Protein AF-A0A9E5K858-F1 (afdb_monomer_lite)

pLDDT: mean 76.98, std 15.81, range [36.66, 96.75]

Foldseek 3Di:
DDDAALVVLLVVLLVVLQVLLVPCLQVLLVLLVVLVVLLVLLLVLLLLLLLLLLLLLLLPDPPDDPLLVVLLVLLVVLLVVLLVLLVVLCVPLVLLLLAADADDPPDDDDPDDDVVCCVVVCPPVVNVVVVCPRLNVSLVVSNVNSVVLNVCVVPPCVVVVVVSVVVSVVSVVSNVVSLVVSVVSSSCSSVSSSSVSSNCCNPRNCSVVSSVVSLVVSLVVSVVCSCVPSVVCCCVVPVVDDVVLLCVLVVVLVVVCVRNVFLVVSLVSQLVSCVSVVNDNVSSVSSSSCCQQPNPSSLLSSLLNVVSSVCVNNVHDDDPVVSVVSSVSSNSLRNSQGRGRVSSSNSND

Radius of gyration: 21.62 Å; chains: 1; bounding box: 56×44×64 Å

Sequence (349 aa):
MKKLSPTAQTAVAMLFGIPVGIAFGKDLLFLGEVSKALVFAIKTLSIPLLFFAITDGFLKAEFKGKGFLALIFVSALNASIAVVIALAISNIFHPGKWLSLTLPSTSVFSQKGNWLEEFSHRLSFEQVGQMLTGTTLVILVSLFFGMFLFVSQRTFLRSYPKLFVTLSRGASIGLHTVFKGVDWLVLLLPFAVFCAVVKAIGASGLSVASGLLAYFLACSVGMLLHIVFCYQSWIHFFGKIPLRHFWKEAGEPAFYAFGINSSLATLPHTLKALERLKVSPSSSRLSACIGTNFNNDGILLYEVVAALFLIQAYGITLSLPAQFLVAFISVVACIGVAGIPEAGIISLT

Secondary structure (DSSP, 8-state):
-PPPPHHHHHHHHHHHHHHHHHHHTTTTTTHHHHHHHHHHHHHHHHHHHHHHHHHHHHHH----SHHHHHHHHHHHHHHHHHHHHHHHHHHHH-GGGG--PPPPTT--------HHHHHHHH--HHHHHHHS-THHHHHHHHHHHHHHHHHHHHTTGGG-HHHHHHHHHHHHHHHHHHHHHHHHHHTTHHHHHHHHHHHHHHHH-THHHHHHHHHHHHHHHHHHHIIIIIIHHIIIIII---HHHHHHHHHHHHHHHHHH--HHHHHHHHHHHHHHTT--HHHHHHHHHHHHHH--HHHHHHHHHHHHHHHHHTT----HHHHHHHHHHHHHHHTTSTT-TTHHHHHH-

Structure (mmCIF, N/CA/C/O backbone):
data_AF-A0A9E5K858-F1
#
_entry.id   AF-A0A9E5K858-F1
#
loop_
_atom_site.group_PDB
_atom_site.id
_atom_site.type_symbol
_atom_site.label_atom_id
_atom_site.label_alt_id
_atom_site.label_comp_id
_atom_site.label_asym_id
_atom_site.label_entity_id
_atom_site.label_seq_id
_atom_site.pdbx_PDB_ins_code
_atom_site.Cartn_x
_atom_site.Cartn_y
_atom_site.Cartn_z
_atom_site.occupancy
_atom_site.B_iso_or_equiv
_atom_site.auth_seq_id
_atom_site.auth_comp_id
_atom_site.auth_asym_id
_atom_site.auth_atom_id
_atom_site.pdbx_PDB_model_num
ATOM 1 N N . MET A 1 1 ? -22.014 12.395 -19.873 1.00 39.25 1 MET A N 1
ATOM 2 C CA . MET A 1 1 ? -20.987 11.326 -19.872 1.00 39.25 1 MET A CA 1
ATOM 3 C C . MET A 1 1 ? -20.409 11.235 -18.463 1.00 39.25 1 MET A C 1
ATOM 5 O O . MET A 1 1 ? -19.979 12.262 -17.952 1.00 39.25 1 MET A O 1
ATOM 9 N N . LYS A 1 2 ? -20.480 10.081 -17.781 1.00 47.91 2 LYS A N 1
ATOM 10 C CA . LYS A 1 2 ? -19.873 9.925 -16.443 1.00 47.91 2 LYS A CA 1
ATOM 11 C C . LYS A 1 2 ? -18.349 10.023 -16.589 1.00 47.91 2 LYS A C 1
ATOM 13 O O . LYS A 1 2 ? -17.787 9.302 -17.407 1.00 47.91 2 LYS A O 1
ATOM 18 N N . LYS A 1 3 ? -17.696 10.922 -15.842 1.00 65.56 3 LYS A N 1
ATOM 19 C CA . LYS A 1 3 ? -16.226 10.996 -15.800 1.00 65.56 3 LYS A CA 1
ATOM 20 C C . LYS A 1 3 ? -15.683 9.666 -15.258 1.00 65.56 3 LYS A C 1
ATOM 22 O O . LYS A 1 3 ? -16.196 9.170 -14.258 1.00 65.56 3 LYS A O 1
ATOM 27 N N . LEU A 1 4 ? -14.686 9.094 -15.933 1.00 68.75 4 LEU A N 1
ATOM 28 C CA . LEU A 1 4 ? -13.958 7.910 -15.462 1.00 68.75 4 LEU A CA 1
ATOM 29 C C . LEU A 1 4 ? -13.295 8.212 -14.109 1.00 68.75 4 LEU A C 1
ATOM 31 O O . LEU A 1 4 ? -12.868 9.348 -13.887 1.00 68.75 4 LEU A O 1
ATOM 35 N N . SER A 1 5 ? -13.195 7.222 -13.216 1.00 72.75 5 SER A N 1
ATOM 36 C CA . SER A 1 5 ? -12.456 7.385 -11.956 1.00 72.75 5 SER A CA 1
ATOM 37 C C . SER A 1 5 ? -10.968 7.654 -12.233 1.00 72.75 5 SER A C 1
ATOM 39 O O . SER A 1 5 ? -10.463 7.205 -13.264 1.00 72.75 5 SER A O 1
ATOM 41 N N . PRO A 1 6 ? -10.239 8.347 -11.338 1.00 68.75 6 PRO A N 1
ATOM 42 C CA . PRO A 1 6 ? -8.796 8.563 -11.490 1.00 68.75 6 PRO A CA 1
ATOM 43 C C . PRO A 1 6 ? -8.018 7.257 -11.708 1.00 68.75 6 PRO A C 1
ATOM 45 O O . PRO A 1 6 ? -7.179 7.179 -12.594 1.00 68.75 6 PRO A O 1
ATOM 48 N N . THR A 1 7 ? -8.387 6.186 -11.002 1.00 70.62 7 THR A N 1
ATOM 49 C CA . THR A 1 7 ? -7.846 4.828 -11.190 1.00 70.62 7 THR A CA 1
ATOM 50 C C . THR A 1 7 ? -8.052 4.291 -12.606 1.00 70.62 7 THR A C 1
ATOM 52 O O . THR A 1 7 ? -7.113 3.790 -13.225 1.00 70.62 7 THR A O 1
ATOM 55 N N . ALA A 1 8 ? -9.261 4.431 -13.155 1.00 77.88 8 ALA A N 1
ATOM 56 C CA . ALA A 1 8 ? -9.555 4.022 -14.523 1.00 77.88 8 ALA A CA 1
ATOM 57 C C . ALA A 1 8 ? -8.801 4.887 -15.544 1.00 77.88 8 ALA A C 1
ATOM 59 O O . ALA A 1 8 ? -8.314 4.363 -16.543 1.00 77.88 8 ALA A O 1
ATOM 60 N N . GLN A 1 9 ? -8.653 6.189 -15.284 1.00 83.12 9 GLN A N 1
ATOM 61 C CA . GLN A 1 9 ? -7.845 7.077 -16.122 1.00 83.12 9 GLN A CA 1
ATOM 62 C C . GLN A 1 9 ? -6.374 6.650 -16.125 1.00 83.12 9 GLN A C 1
ATOM 64 O O . GLN A 1 9 ? -5.779 6.578 -17.195 1.00 83.12 9 GLN A O 1
ATOM 69 N N . THR A 1 10 ? -5.806 6.297 -14.969 1.00 82.25 10 THR A N 1
ATOM 70 C CA . THR A 1 10 ? -4.428 5.797 -14.864 1.00 82.25 10 THR A CA 1
ATOM 71 C C . THR A 1 10 ? -4.239 4.478 -15.610 1.00 82.25 10 THR A C 1
ATOM 73 O O . THR A 1 10 ? -3.261 4.327 -16.340 1.00 82.25 10 THR A O 1
ATOM 76 N N . ALA A 1 11 ? -5.187 3.542 -15.502 1.00 82.56 11 ALA A N 1
ATOM 77 C CA . ALA A 1 11 ? -5.135 2.284 -16.249 1.00 82.56 11 ALA A 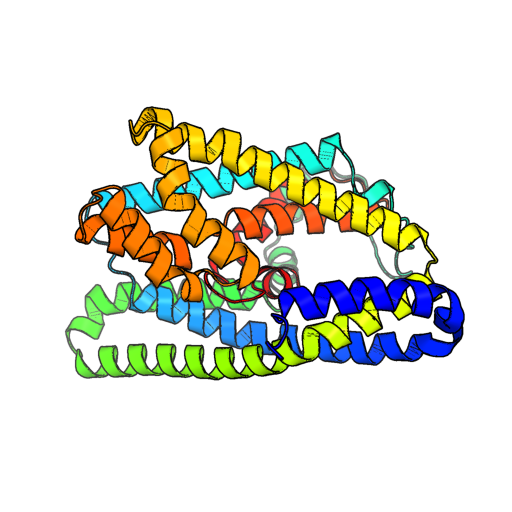CA 1
ATOM 78 C C . ALA A 1 11 ? -5.199 2.516 -17.769 1.00 82.56 11 ALA A C 1
ATOM 80 O O . ALA A 1 11 ? -4.404 1.951 -18.518 1.00 82.56 11 ALA A O 1
ATOM 81 N N . VAL A 1 12 ? -6.098 3.393 -18.230 1.00 87.06 12 VAL A N 1
ATOM 82 C CA . VAL A 1 12 ? -6.187 3.785 -19.646 1.00 87.06 12 VAL A CA 1
ATOM 83 C C . VAL A 1 12 ? -4.895 4.460 -20.106 1.00 87.06 12 VAL A C 1
ATOM 85 O O . VAL A 1 12 ? -4.380 4.126 -21.170 1.00 87.06 12 VAL A O 1
ATOM 88 N N . ALA A 1 13 ? -4.339 5.362 -19.301 1.00 88.69 13 ALA A N 1
ATOM 89 C CA . ALA A 1 13 ? -3.097 6.058 -19.603 1.00 88.69 13 ALA A CA 1
ATOM 90 C C . ALA A 1 13 ? -1.900 5.097 -19.697 1.00 88.69 13 ALA A C 1
ATOM 92 O O . ALA A 1 13 ? -1.082 5.224 -20.605 1.00 88.69 13 ALA A O 1
ATOM 93 N N . MET A 1 14 ? -1.833 4.088 -18.823 1.00 86.12 14 MET A N 1
ATOM 94 C CA . MET A 1 14 ? -0.838 3.018 -18.900 1.00 86.12 14 MET A CA 1
ATOM 95 C C . MET A 1 14 ? -0.997 2.198 -20.187 1.00 86.12 14 MET A C 1
ATOM 97 O O . MET A 1 14 ? -0.029 2.037 -20.928 1.00 86.12 14 MET A O 1
ATOM 101 N N . LEU A 1 15 ? -2.211 1.720 -20.485 1.00 88.00 15 LEU A N 1
ATOM 102 C CA . LEU A 1 15 ? -2.486 0.918 -21.684 1.00 88.00 15 LEU A CA 1
ATOM 103 C C . LEU A 1 15 ? -2.212 1.690 -22.976 1.00 88.00 15 LEU A C 1
ATOM 105 O O . LEU A 1 15 ? -1.704 1.112 -23.931 1.00 88.00 15 LEU A O 1
ATOM 109 N N . PHE A 1 16 ? -2.507 2.990 -22.998 1.00 91.00 16 PHE A N 1
ATOM 110 C CA . PHE A 1 16 ? -2.226 3.868 -24.132 1.00 91.00 16 PHE A CA 1
ATOM 111 C C . PHE A 1 16 ? -0.740 4.251 -24.232 1.00 91.00 16 PHE A C 1
ATOM 113 O O . PHE A 1 16 ? -0.214 4.422 -25.330 1.00 91.00 16 PHE A O 1
ATOM 120 N N . GLY A 1 17 ? -0.032 4.326 -23.103 1.00 89.25 17 GLY A N 1
ATOM 121 C CA . GLY A 1 17 ? 1.411 4.565 -23.063 1.00 89.25 17 GLY A CA 1
ATOM 122 C C . GLY A 1 17 ? 2.228 3.442 -23.701 1.00 89.25 17 GLY A C 1
ATOM 123 O O . GLY A 1 17 ? 3.295 3.709 -24.244 1.00 89.25 17 GLY A O 1
ATOM 124 N N . ILE A 1 18 ? 1.722 2.203 -23.698 1.00 89.31 18 ILE A N 1
ATOM 125 C CA . ILE A 1 18 ? 2.404 1.049 -24.303 1.00 89.31 18 ILE A CA 1
ATOM 126 C C . ILE A 1 18 ? 2.620 1.215 -25.819 1.00 89.31 18 ILE A C 1
ATOM 128 O O . ILE A 1 18 ? 3.779 1.238 -26.239 1.00 89.31 18 ILE A O 1
ATOM 132 N N . PRO A 1 19 ? 1.578 1.361 -26.663 1.00 91.44 19 PRO A N 1
ATOM 133 C CA . PRO A 1 19 ? 1.760 1.519 -28.105 1.00 91.44 19 PRO A CA 1
ATOM 134 C C . PRO A 1 19 ? 2.530 2.796 -28.460 1.00 91.44 19 PRO A C 1
ATOM 136 O O . PRO A 1 19 ? 3.349 2.769 -29.376 1.00 91.44 19 PRO A O 1
ATOM 139 N N . VAL A 1 20 ? 2.340 3.890 -27.711 1.00 92.62 20 VAL A N 1
ATOM 140 C CA . VAL A 1 20 ? 3.109 5.131 -27.914 1.00 92.62 20 VAL A CA 1
ATOM 141 C C . VAL A 1 20 ? 4.590 4.926 -27.587 1.00 92.62 20 VAL A C 1
ATOM 143 O O . VAL A 1 20 ? 5.447 5.381 -28.338 1.00 92.62 20 VAL A O 1
ATOM 146 N N . GLY A 1 21 ? 4.907 4.202 -26.513 1.00 90.19 21 GLY A N 1
ATOM 147 C CA . GLY A 1 21 ? 6.279 3.843 -26.157 1.00 90.19 21 GLY A CA 1
ATOM 148 C C . GLY A 1 21 ? 6.952 2.959 -27.207 1.00 90.19 21 GLY A C 1
ATOM 149 O O . GLY A 1 21 ? 8.125 3.164 -27.508 1.00 90.19 21 GLY A O 1
ATOM 150 N N . ILE A 1 22 ? 6.212 2.023 -27.810 1.00 90.50 22 ILE A N 1
ATOM 151 C CA . ILE A 1 22 ? 6.723 1.174 -28.900 1.00 90.50 22 ILE A CA 1
ATOM 152 C C . ILE A 1 22 ? 7.006 2.010 -30.156 1.00 90.50 22 ILE A C 1
ATOM 154 O O . ILE A 1 22 ? 8.054 1.842 -30.773 1.00 90.50 22 ILE A O 1
ATOM 158 N N . ALA A 1 23 ? 6.082 2.899 -30.532 1.00 92.38 23 ALA A N 1
ATOM 159 C CA . ALA A 1 23 ? 6.177 3.663 -31.774 1.00 92.38 23 ALA A CA 1
ATOM 160 C C . ALA A 1 23 ? 7.155 4.848 -31.693 1.00 92.38 23 ALA A C 1
ATOM 162 O O . ALA A 1 23 ? 7.902 5.084 -32.636 1.00 92.38 23 ALA A O 1
ATOM 163 N N . PHE A 1 24 ? 7.161 5.579 -30.574 1.00 92.81 24 PHE A N 1
ATOM 164 C CA . PHE A 1 24 ? 7.830 6.882 -30.439 1.00 92.81 24 PHE A CA 1
ATOM 165 C C . PHE A 1 24 ? 8.725 6.992 -29.195 1.00 92.81 24 PHE A C 1
ATOM 167 O O . PHE A 1 24 ? 9.257 8.061 -28.902 1.00 92.81 24 PHE A O 1
ATOM 174 N N . GLY A 1 25 ? 8.902 5.920 -28.418 1.00 86.56 25 GLY A N 1
ATOM 175 C CA . GLY A 1 25 ? 9.540 6.005 -27.101 1.00 86.56 25 GLY A CA 1
ATOM 176 C C . GLY A 1 25 ? 10.981 6.529 -27.112 1.00 86.56 25 GLY A C 1
ATOM 177 O O . GLY A 1 25 ? 11.381 7.185 -26.152 1.00 86.56 25 GLY A O 1
ATOM 178 N N . LYS A 1 26 ? 11.752 6.289 -28.185 1.00 86.94 26 LYS A N 1
ATOM 179 C CA . LYS A 1 26 ? 13.126 6.812 -28.328 1.00 86.94 26 LYS A CA 1
ATOM 180 C C . LYS A 1 26 ? 13.161 8.331 -28.523 1.00 86.94 26 LYS A C 1
ATOM 182 O O . LYS A 1 26 ? 14.040 8.988 -27.973 1.00 86.94 26 LYS A O 1
ATOM 187 N N . ASP A 1 27 ? 12.182 8.881 -29.236 1.00 89.81 27 ASP A N 1
ATOM 188 C CA . ASP A 1 27 ? 12.074 10.322 -29.502 1.00 89.81 27 ASP A CA 1
ATOM 189 C C . ASP A 1 27 ? 11.426 11.069 -28.325 1.00 89.81 27 ASP A C 1
ATOM 191 O O . ASP A 1 27 ? 11.658 12.257 -28.107 1.00 89.81 27 ASP A O 1
ATOM 195 N N . LEU A 1 28 ? 10.636 10.356 -27.516 1.00 91.00 28 LEU A N 1
ATOM 196 C CA . LEU A 1 28 ? 9.886 10.894 -26.381 1.00 91.00 28 LEU A CA 1
ATOM 197 C C . LEU A 1 28 ? 10.560 10.656 -25.019 1.00 91.00 28 LEU A C 1
ATOM 199 O O . LEU A 1 28 ? 9.903 10.747 -23.980 1.00 91.00 28 LEU A O 1
ATOM 203 N N . LEU A 1 29 ? 11.872 10.391 -24.975 1.00 87.81 29 LEU A N 1
ATOM 204 C CA . LEU A 1 29 ? 12.591 10.153 -23.711 1.00 87.81 29 LEU A CA 1
ATOM 205 C C . LEU A 1 29 ? 12.509 11.337 -22.731 1.00 87.81 29 LEU A C 1
ATOM 207 O O . LEU A 1 29 ? 12.532 11.124 -21.516 1.00 87.81 29 LEU A O 1
ATOM 211 N N . PHE A 1 30 ? 12.342 12.567 -23.234 1.00 89.44 30 PHE A N 1
ATOM 212 C CA . PHE A 1 30 ? 12.165 13.770 -22.411 1.00 89.44 30 PHE A CA 1
ATOM 213 C C . PHE A 1 30 ? 10.904 13.719 -21.527 1.00 89.44 30 PHE A C 1
ATOM 215 O O . PHE A 1 30 ? 10.878 14.348 -20.469 1.00 89.44 30 PHE A O 1
ATOM 222 N N . LEU A 1 31 ? 9.882 12.928 -21.896 1.00 87.94 31 LEU A N 1
ATOM 223 C CA . LEU A 1 31 ? 8.701 12.701 -21.049 1.00 87.94 31 LEU A CA 1
ATOM 224 C C . LEU A 1 31 ? 9.078 12.060 -19.705 1.00 87.94 31 LEU A C 1
ATOM 226 O O . LEU A 1 31 ? 8.371 12.233 -18.711 1.00 87.94 31 LEU A O 1
ATOM 230 N N . GLY A 1 32 ? 10.227 11.382 -19.640 1.00 82.31 32 GLY A N 1
ATOM 231 C CA . GLY A 1 32 ? 10.792 10.888 -18.391 1.00 82.31 32 GLY A CA 1
ATOM 232 C C . GLY A 1 32 ? 11.031 11.988 -17.358 1.00 82.31 32 GLY A C 1
ATOM 233 O O . GLY A 1 32 ? 10.758 11.765 -16.182 1.00 82.31 32 GLY A O 1
ATOM 234 N N . GLU A 1 33 ? 11.484 13.173 -17.772 1.00 86.62 33 GLU A N 1
ATOM 235 C CA . GLU A 1 33 ? 11.727 14.294 -16.852 1.00 86.62 33 GLU A CA 1
ATOM 236 C C . GLU A 1 33 ? 10.419 14.874 -16.309 1.00 86.62 33 GLU A C 1
ATOM 238 O O . GLU A 1 33 ? 10.327 15.202 -15.128 1.00 86.62 33 GLU A O 1
ATOM 243 N N . VAL A 1 34 ? 9.365 14.899 -17.129 1.00 86.88 34 VAL A N 1
ATOM 244 C CA . VAL A 1 34 ? 8.017 15.304 -16.698 1.00 86.88 34 VAL A CA 1
ATOM 245 C C . VAL A 1 34 ? 7.478 14.342 -15.639 1.00 86.88 34 VAL A C 1
ATOM 247 O O . VAL A 1 34 ? 6.984 14.772 -14.596 1.00 86.88 34 VAL A O 1
ATOM 250 N N . SER A 1 35 ? 7.617 13.035 -15.876 1.00 81.31 35 SER A N 1
ATOM 251 C CA . SER A 1 35 ? 7.221 12.010 -14.907 1.00 81.31 35 SER A CA 1
ATOM 252 C C . SER A 1 35 ? 8.022 12.124 -13.604 1.00 81.31 35 SER A C 1
ATOM 254 O O . SER A 1 35 ? 7.436 12.141 -12.523 1.00 81.31 35 SER A O 1
ATOM 256 N N . LYS A 1 36 ? 9.349 1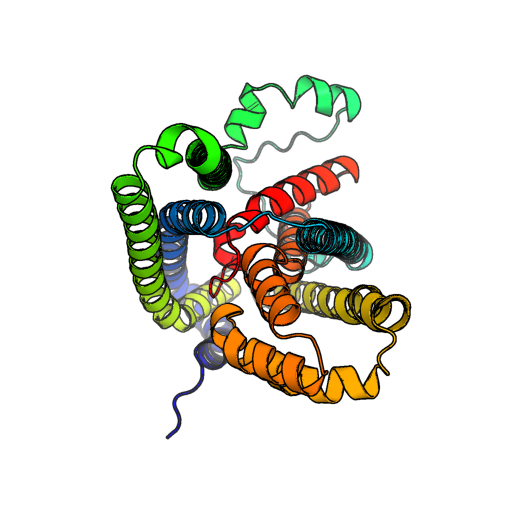2.302 -13.688 1.00 79.94 36 LYS A N 1
ATOM 257 C CA . LYS A 1 36 ? 10.213 12.520 -12.515 1.00 79.94 36 LYS A CA 1
ATOM 258 C C . LYS A 1 36 ? 9.813 13.760 -11.719 1.00 79.94 36 LYS A C 1
ATOM 260 O O . LYS A 1 36 ? 9.777 13.685 -10.496 1.00 79.94 36 LYS A O 1
ATOM 265 N N . ALA A 1 37 ? 9.501 14.876 -12.378 1.00 82.56 37 ALA A N 1
ATOM 266 C CA . ALA A 1 37 ? 9.079 16.104 -11.707 1.00 82.56 37 ALA A CA 1
ATOM 267 C C . ALA A 1 37 ? 7.763 15.911 -10.934 1.00 82.56 37 ALA A C 1
ATOM 269 O O . ALA A 1 37 ? 7.643 16.356 -9.793 1.00 82.56 37 ALA A O 1
ATOM 270 N N . LEU A 1 38 ? 6.802 15.191 -11.522 1.00 79.69 38 LEU A N 1
ATOM 271 C CA . LEU A 1 38 ? 5.538 14.846 -10.864 1.00 79.69 38 LEU A CA 1
ATOM 272 C C . LEU A 1 38 ? 5.756 13.908 -9.670 1.00 79.69 38 LEU A C 1
ATOM 274 O O . LEU A 1 38 ? 5.236 14.171 -8.587 1.00 79.69 38 LEU A O 1
ATOM 278 N N . VAL A 1 39 ? 6.584 12.871 -9.825 1.00 74.69 39 VAL A N 1
ATOM 279 C CA . VAL A 1 39 ? 6.962 11.973 -8.718 1.00 74.69 39 VAL A CA 1
ATOM 280 C C . VAL A 1 39 ? 7.686 12.743 -7.608 1.00 74.69 39 VAL A C 1
ATOM 282 O O . VAL A 1 39 ? 7.399 12.540 -6.431 1.00 74.69 39 VAL A O 1
ATOM 285 N N . PHE A 1 40 ? 8.573 13.675 -7.955 1.00 77.00 40 PHE A N 1
ATOM 286 C CA . PHE A 1 40 ? 9.258 14.534 -6.989 1.00 77.00 40 PHE A CA 1
ATOM 287 C C . PHE A 1 40 ? 8.287 15.445 -6.223 1.00 77.00 40 PHE A C 1
ATOM 289 O O . PHE A 1 40 ? 8.420 15.605 -5.008 1.00 77.00 40 PHE A O 1
ATOM 296 N N . ALA A 1 41 ? 7.286 16.010 -6.902 1.00 77.38 41 ALA A N 1
ATOM 297 C CA . ALA A 1 41 ? 6.240 16.805 -6.263 1.00 77.38 41 ALA A CA 1
ATOM 298 C C . ALA A 1 41 ? 5.407 15.961 -5.282 1.00 77.38 41 ALA A C 1
ATOM 300 O O . ALA A 1 41 ? 5.189 16.387 -4.145 1.00 77.38 41 ALA A O 1
ATOM 301 N N . ILE A 1 42 ? 5.022 14.738 -5.676 1.00 73.75 42 ILE A N 1
ATOM 302 C CA . ILE A 1 42 ? 4.319 13.785 -4.798 1.00 73.75 42 ILE A CA 1
ATOM 303 C C . ILE A 1 42 ? 5.192 13.444 -3.582 1.00 73.75 42 ILE A C 1
ATOM 305 O O . ILE A 1 42 ? 4.731 13.546 -2.442 1.00 73.75 42 ILE A O 1
ATOM 309 N N . LYS A 1 43 ? 6.479 13.135 -3.794 1.00 65.81 43 LYS A N 1
ATOM 310 C CA . LYS A 1 43 ? 7.443 12.855 -2.716 1.00 65.81 43 LYS A CA 1
ATOM 311 C C . LYS A 1 43 ? 7.626 14.044 -1.770 1.00 65.81 43 LYS A C 1
ATOM 313 O O . LYS A 1 43 ? 7.758 13.872 -0.564 1.00 65.81 43 LYS A O 1
ATOM 318 N N . THR A 1 44 ? 7.604 15.266 -2.288 1.00 75.62 44 THR A N 1
ATOM 319 C CA . THR A 1 44 ? 7.768 16.466 -1.459 1.00 75.62 44 THR A CA 1
ATOM 320 C C . THR A 1 44 ? 6.535 16.719 -0.597 1.00 75.62 44 THR A C 1
ATOM 322 O O . THR A 1 44 ? 6.683 17.029 0.583 1.00 75.62 44 THR A O 1
ATOM 325 N N . LEU A 1 45 ? 5.323 16.537 -1.135 1.00 74.00 45 LEU A N 1
ATOM 326 C CA . LEU A 1 45 ? 4.087 16.649 -0.349 1.00 74.00 45 LEU A CA 1
ATOM 327 C C . LEU A 1 45 ? 3.911 15.508 0.657 1.00 74.00 45 LEU A C 1
ATOM 329 O O . LEU A 1 45 ? 3.275 15.699 1.691 1.00 74.00 45 LEU A O 1
ATOM 333 N N . SER A 1 46 ? 4.518 14.356 0.391 1.00 65.62 46 SER A N 1
ATOM 334 C CA . SER A 1 46 ? 4.521 13.210 1.298 1.00 65.62 46 SER A CA 1
ATOM 335 C C . SER A 1 46 ? 5.117 13.535 2.667 1.00 65.62 46 SER A C 1
ATOM 337 O O . SER A 1 46 ? 4.587 13.112 3.686 1.00 65.62 46 SER A O 1
ATOM 339 N N . ILE A 1 47 ? 6.191 14.325 2.719 1.00 73.25 47 ILE A N 1
ATOM 340 C CA . ILE A 1 47 ? 6.884 14.671 3.969 1.00 73.25 47 ILE A CA 1
ATOM 341 C C . ILE A 1 47 ? 5.959 15.377 4.983 1.00 73.25 47 ILE A C 1
ATOM 343 O O . ILE A 1 47 ? 5.753 14.840 6.075 1.00 73.25 47 ILE A O 1
ATOM 347 N N . PRO A 1 48 ? 5.369 16.552 4.676 1.00 76.56 48 PRO A N 1
ATOM 348 C CA . PRO A 1 48 ? 4.471 17.223 5.611 1.00 76.56 48 PRO A CA 1
ATOM 349 C C . PRO A 1 48 ? 3.197 16.409 5.855 1.00 76.56 48 PRO A C 1
ATOM 351 O O . PRO A 1 48 ? 2.642 16.459 6.951 1.00 76.56 48 PRO A O 1
ATOM 354 N N . LEU A 1 49 ? 2.751 15.630 4.868 1.00 73.75 49 LEU A N 1
ATOM 355 C CA . LEU A 1 49 ? 1.585 14.768 4.999 1.00 73.75 49 LEU A CA 1
ATOM 356 C C . LEU A 1 49 ? 1.775 13.712 6.090 1.00 73.75 49 LEU A C 1
ATOM 358 O O . LEU A 1 49 ? 0.933 13.619 6.978 1.00 73.75 49 LEU A O 1
ATOM 362 N N . LEU A 1 50 ? 2.886 12.969 6.053 1.00 65.44 50 LEU A N 1
ATOM 363 C CA . LEU A 1 50 ? 3.236 11.964 7.062 1.00 65.44 50 LEU A CA 1
ATOM 364 C C . LEU A 1 50 ? 3.292 12.587 8.457 1.00 65.44 50 LEU A C 1
ATOM 366 O O . LEU A 1 50 ? 2.722 12.051 9.406 1.00 65.44 50 LEU A O 1
ATOM 370 N N . PHE A 1 51 ? 3.913 13.764 8.568 1.00 74.62 51 PHE A N 1
ATOM 371 C CA . PHE A 1 51 ? 4.008 14.477 9.836 1.00 74.62 51 PHE A CA 1
ATOM 372 C C . PHE A 1 51 ? 2.642 14.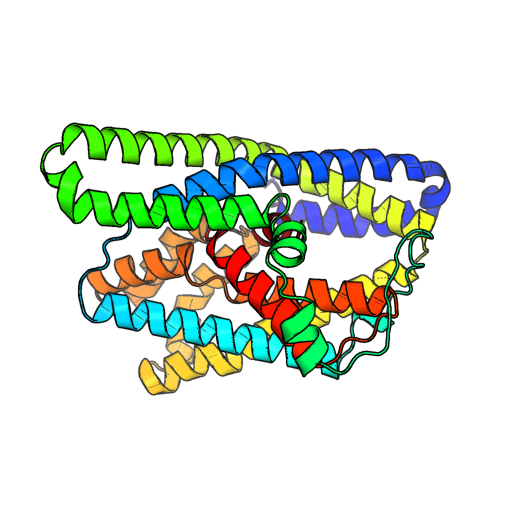821 10.427 1.00 74.62 51 PHE A C 1
ATOM 374 O O . PHE A 1 51 ? 2.363 14.488 11.586 1.00 74.62 51 PHE A O 1
ATOM 381 N N . PHE A 1 52 ? 1.769 15.452 9.639 1.00 75.31 52 PHE A N 1
ATOM 382 C CA . PHE A 1 52 ? 0.441 15.822 10.116 1.00 75.31 52 PHE A CA 1
ATOM 383 C C . PHE A 1 52 ? -0.463 14.607 10.326 1.00 75.31 52 PHE A C 1
ATOM 385 O O . PHE A 1 52 ? -1.220 14.605 11.292 1.00 75.31 52 PHE A O 1
ATOM 392 N N . ALA A 1 53 ? -0.368 13.573 9.486 1.00 68.00 53 ALA A N 1
ATOM 393 C CA . ALA A 1 53 ? -1.181 12.363 9.596 1.00 68.00 53 ALA A CA 1
ATOM 394 C C . ALA A 1 53 ? -0.874 11.595 10.887 1.00 68.00 53 ALA A C 1
ATOM 396 O O . ALA A 1 53 ? -1.786 11.308 11.663 1.00 68.00 53 ALA A O 1
ATOM 397 N N . ILE A 1 54 ? 0.409 11.338 11.166 1.00 67.56 54 ILE A N 1
ATOM 398 C CA . ILE A 1 54 ? 0.839 10.650 12.391 1.00 67.56 54 ILE A CA 1
ATOM 399 C C . ILE A 1 54 ? 0.457 11.475 13.621 1.00 67.56 54 ILE A C 1
ATOM 401 O O . ILE A 1 54 ? -0.131 10.953 14.570 1.00 67.56 54 ILE A O 1
ATOM 405 N N . THR A 1 55 ? 0.749 12.778 13.598 1.00 74.50 55 THR A N 1
ATOM 406 C CA . THR A 1 55 ? 0.451 13.677 14.720 1.00 74.50 55 THR A CA 1
ATOM 407 C C . THR A 1 55 ? -1.052 13.743 15.008 1.00 74.50 55 THR A C 1
ATOM 409 O O . THR A 1 55 ? -1.467 13.598 16.158 1.00 74.50 55 THR A O 1
ATOM 412 N N . ASP A 1 56 ? -1.881 13.928 13.976 1.00 73.69 56 ASP A N 1
ATOM 413 C CA . ASP A 1 56 ? -3.343 13.949 14.093 1.00 73.69 56 ASP A CA 1
ATOM 414 C C . ASP A 1 56 ? -3.891 12.603 14.590 1.00 73.69 56 ASP A C 1
ATOM 416 O O . ASP A 1 56 ? -4.755 12.578 15.474 1.00 73.69 56 ASP A O 1
ATOM 420 N N . GLY A 1 57 ? -3.327 11.493 14.101 1.00 68.31 57 GLY A N 1
ATOM 421 C CA . GLY A 1 57 ? -3.639 10.139 14.548 1.00 68.31 57 GLY A CA 1
ATOM 422 C C . GLY A 1 57 ? -3.417 9.954 16.050 1.00 68.31 57 GLY A C 1
ATOM 423 O O . GLY A 1 57 ? -4.332 9.528 16.754 1.00 68.31 57 GLY A O 1
ATOM 424 N N . PHE A 1 58 ? -2.251 10.343 16.574 1.00 71.31 58 PHE A N 1
ATOM 425 C CA . PHE A 1 58 ? -1.962 10.266 18.012 1.00 71.31 58 PHE A CA 1
ATOM 426 C C . PHE A 1 58 ? -2.846 11.193 18.860 1.00 71.31 58 PHE A C 1
ATOM 428 O O . PHE A 1 58 ? -3.262 10.799 19.950 1.00 71.31 58 PHE A O 1
ATOM 435 N N . LEU A 1 59 ? -3.169 12.397 18.373 1.00 72.50 59 LEU A N 1
ATOM 436 C CA . LEU A 1 59 ? -4.011 13.362 19.098 1.00 72.50 59 LEU A CA 1
ATOM 437 C C . LEU A 1 59 ? -5.480 12.926 19.199 1.00 72.50 59 LEU A C 1
ATOM 439 O O . LEU A 1 59 ? -6.155 13.255 20.177 1.00 72.50 59 LEU A O 1
ATOM 443 N N . LYS A 1 60 ? -5.984 12.203 18.193 1.00 70.00 60 LYS A N 1
ATOM 444 C CA . LYS A 1 60 ? -7.356 11.667 18.168 1.00 70.00 60 LYS A CA 1
ATOM 445 C C . LYS A 1 60 ? -7.465 10.265 18.762 1.00 70.00 60 LYS A C 1
ATOM 447 O O . LYS A 1 60 ? -8.576 9.796 19.014 1.00 70.00 60 LYS A O 1
ATOM 452 N N . ALA A 1 61 ? -6.344 9.582 18.975 1.00 64.19 61 ALA A N 1
ATOM 453 C CA . ALA A 1 61 ? -6.350 8.213 19.449 1.00 64.19 61 ALA A CA 1
ATOM 454 C C . ALA A 1 61 ? -6.784 8.116 20.921 1.00 64.19 61 ALA A C 1
ATOM 456 O O . ALA A 1 61 ? -6.082 8.489 21.864 1.00 64.19 61 ALA A O 1
ATOM 457 N N . GLU A 1 62 ? -7.951 7.517 21.138 1.00 64.00 62 GLU A N 1
ATOM 458 C CA . GLU A 1 62 ? -8.428 7.142 22.464 1.00 64.00 62 GLU A CA 1
ATOM 459 C C . GLU A 1 62 ? -7.956 5.725 22.816 1.00 64.00 62 GLU A C 1
ATOM 461 O O . GLU A 1 62 ? -8.699 4.750 22.716 1.00 64.00 62 GLU A O 1
ATOM 466 N N . PHE A 1 63 ? -6.702 5.597 23.265 1.00 64.50 63 PHE A N 1
ATOM 467 C CA . PHE A 1 63 ? -6.155 4.327 23.764 1.00 64.50 63 PHE A CA 1
ATOM 468 C C . PHE A 1 63 ? -6.782 3.971 25.126 1.00 64.50 63 PHE A C 1
ATOM 470 O O . PHE A 1 63 ? -6.157 4.165 26.179 1.00 64.50 63 PHE A O 1
ATOM 477 N N . LYS A 1 64 ? -8.046 3.538 25.145 1.00 61.75 64 LYS A N 1
ATOM 478 C CA . LYS A 1 64 ? -8.743 3.103 26.363 1.00 61.75 64 LYS A CA 1
ATOM 479 C C . LYS A 1 64 ? -9.455 1.770 26.151 1.00 61.75 64 LYS A C 1
ATOM 481 O O . LYS A 1 64 ? -10.182 1.569 25.186 1.00 61.75 64 LYS A O 1
ATOM 486 N N . GLY A 1 65 ? -9.295 0.889 27.136 1.00 67.94 65 GLY A N 1
ATOM 487 C CA . GLY A 1 65 ? -10.035 -0.365 27.242 1.00 67.94 65 GLY A CA 1
ATOM 488 C C . GLY A 1 65 ? -9.370 -1.560 26.557 1.00 67.94 65 GLY A C 1
ATOM 489 O O . GLY A 1 65 ? -8.541 -1.430 25.659 1.00 67.94 65 GLY A O 1
ATOM 490 N N . LYS A 1 66 ? -9.769 -2.759 26.995 1.00 77.38 66 LYS A N 1
ATOM 491 C CA . LYS A 1 66 ? -9.238 -4.042 26.503 1.00 77.38 66 LYS A CA 1
ATOM 492 C C . LYS A 1 66 ? -9.480 -4.249 24.998 1.00 77.38 66 LYS A C 1
ATOM 494 O O . LYS A 1 66 ? -8.648 -4.852 24.334 1.00 77.38 66 LYS A O 1
ATOM 499 N N . GLY A 1 67 ? -10.579 -3.712 24.455 1.00 78.38 67 GLY A N 1
ATOM 500 C CA . GLY A 1 67 ? -10.920 -3.821 23.030 1.00 78.38 67 GLY A CA 1
ATOM 501 C C . GLY A 1 67 ? -9.969 -3.061 22.100 1.00 78.38 67 GLY A C 1
ATOM 502 O O . GLY A 1 67 ? -9.646 -3.564 21.030 1.00 78.38 67 GLY A O 1
ATOM 503 N N . PHE A 1 68 ? -9.463 -1.897 22.523 1.00 76.75 68 PHE A N 1
ATOM 504 C CA . PHE A 1 68 ? -8.465 -1.142 21.758 1.00 76.75 68 PHE A CA 1
ATOM 505 C C . PHE A 1 68 ? -7.151 -1.933 21.640 1.00 76.75 68 PHE A C 1
ATOM 507 O O . PHE A 1 68 ? -6.632 -2.121 20.544 1.00 76.75 68 PHE A O 1
ATOM 514 N N . LEU A 1 69 ? -6.646 -2.448 22.769 1.00 81.75 69 LEU A N 1
ATOM 515 C CA . LEU A 1 69 ? -5.423 -3.261 22.814 1.00 81.75 69 LEU A CA 1
ATOM 516 C C . LEU A 1 69 ? -5.551 -4.528 21.963 1.00 81.75 69 LEU A C 1
ATOM 518 O O . LEU A 1 69 ? -4.625 -4.865 21.230 1.00 81.75 69 LEU A O 1
ATOM 522 N N . ALA A 1 70 ? -6.706 -5.196 22.024 1.00 86.25 70 ALA A N 1
ATOM 523 C CA . ALA A 1 70 ? -6.978 -6.367 21.200 1.00 86.25 70 ALA A CA 1
ATOM 524 C C . ALA A 1 70 ? -6.927 -6.038 19.699 1.00 86.25 70 ALA A C 1
ATOM 526 O O . ALA A 1 70 ? -6.323 -6.784 18.938 1.00 86.25 70 ALA A O 1
ATOM 527 N N . LEU A 1 71 ? -7.505 -4.913 19.269 1.00 84.44 71 LEU A N 1
ATOM 528 C CA . LEU A 1 71 ? -7.487 -4.506 17.861 1.00 84.44 71 LEU A CA 1
ATOM 529 C C . LEU A 1 71 ? -6.088 -4.110 17.378 1.00 84.44 71 LEU A C 1
ATOM 531 O O . LEU A 1 71 ? -5.715 -4.498 16.279 1.00 84.44 71 LEU A O 1
ATOM 535 N N . ILE A 1 72 ? -5.289 -3.414 18.193 1.00 82.69 72 ILE A N 1
ATOM 536 C CA . ILE A 1 72 ? -3.881 -3.144 17.854 1.00 82.69 72 ILE A CA 1
ATOM 537 C C . ILE A 1 72 ? -3.085 -4.443 17.724 1.00 82.69 72 ILE A C 1
ATOM 539 O O . ILE A 1 72 ? -2.314 -4.590 16.780 1.00 82.69 72 ILE A O 1
ATOM 543 N N . PHE A 1 73 ? -3.293 -5.396 18.635 1.00 88.50 73 PHE A N 1
ATOM 544 C CA . PHE A 1 73 ? -2.656 -6.708 18.549 1.00 88.50 73 PHE A CA 1
ATOM 545 C C . PHE A 1 73 ? -3.043 -7.442 17.257 1.00 88.50 73 PHE A C 1
ATOM 547 O O . PHE A 1 73 ? -2.168 -7.949 16.559 1.00 88.50 73 PHE A O 1
ATOM 554 N N . VAL A 1 74 ? -4.334 -7.448 16.905 1.00 90.06 74 VAL A N 1
ATOM 555 C CA . VAL A 1 74 ? -4.825 -8.030 15.645 1.00 90.06 74 VAL A CA 1
ATOM 556 C C . VAL A 1 74 ? -4.175 -7.347 14.439 1.00 90.06 74 VAL A C 1
ATOM 558 O O . VAL A 1 74 ? -3.662 -8.043 13.568 1.00 90.06 74 VAL A O 1
ATOM 561 N N . SER A 1 75 ? -4.124 -6.013 14.401 1.00 87.25 75 SER A N 1
ATOM 562 C CA . SER A 1 75 ? -3.496 -5.271 13.299 1.00 87.25 75 SER A CA 1
ATOM 563 C C . SER A 1 75 ? -1.998 -5.564 13.172 1.00 87.25 75 SER A C 1
ATOM 565 O O . SER A 1 75 ? -1.502 -5.788 12.070 1.00 87.25 75 SER A O 1
ATOM 567 N N . ALA A 1 76 ? -1.270 -5.622 14.291 1.00 87.00 76 ALA A N 1
ATOM 568 C CA . ALA A 1 76 ? 0.153 -5.959 14.294 1.00 87.00 76 ALA A CA 1
ATOM 569 C C . ALA A 1 76 ? 0.405 -7.399 13.815 1.00 87.00 76 ALA A C 1
ATOM 571 O O . ALA A 1 76 ? 1.360 -7.656 13.073 1.00 87.00 76 ALA A O 1
ATOM 572 N N . LEU A 1 77 ? -0.469 -8.339 14.193 1.00 91.88 77 LEU A N 1
ATOM 573 C CA . LEU A 1 77 ? -0.390 -9.718 13.721 1.00 91.88 77 LEU A CA 1
ATOM 574 C C . LEU A 1 77 ? -0.685 -9.808 12.218 1.00 91.88 77 LEU A C 1
ATOM 576 O O . LEU A 1 77 ? 0.056 -10.473 11.497 1.00 91.88 77 LEU A O 1
ATOM 580 N N . ASN A 1 78 ? -1.704 -9.096 11.730 1.00 93.00 78 ASN A N 1
ATOM 581 C CA . ASN A 1 78 ? -2.031 -9.027 10.304 1.00 93.00 78 ASN A CA 1
ATOM 582 C C . ASN A 1 78 ? -0.866 -8.465 9.486 1.00 93.00 78 ASN A C 1
ATOM 584 O O . ASN A 1 78 ? -0.497 -9.054 8.473 1.00 93.00 78 ASN A O 1
ATOM 588 N N . ALA A 1 79 ? -0.246 -7.376 9.946 1.00 89.81 79 ALA A N 1
ATOM 589 C CA . ALA A 1 79 ? 0.928 -6.793 9.302 1.00 89.81 79 ALA A CA 1
ATOM 590 C C . ALA A 1 79 ? 2.104 -7.784 9.253 1.00 89.81 79 ALA A C 1
ATOM 592 O O . ALA A 1 79 ? 2.746 -7.942 8.215 1.00 89.81 79 ALA A O 1
ATOM 593 N N . SER A 1 80 ? 2.343 -8.511 10.348 1.00 91.19 80 SER A N 1
ATOM 594 C CA . SER A 1 80 ? 3.395 -9.536 10.415 1.00 91.19 80 SER A CA 1
ATOM 595 C C . SER A 1 80 ? 3.143 -10.676 9.423 1.00 91.19 80 SER A C 1
ATOM 597 O O . SER A 1 80 ? 4.055 -11.097 8.713 1.00 91.19 80 SER A O 1
ATOM 599 N N . ILE A 1 81 ? 1.895 -11.148 9.324 1.00 94.56 81 ILE A N 1
ATOM 600 C CA . ILE A 1 81 ? 1.491 -12.174 8.351 1.00 94.56 81 ILE A CA 1
ATOM 601 C C . ILE A 1 81 ? 1.660 -11.656 6.917 1.00 94.56 81 ILE A C 1
ATOM 603 O O . ILE A 1 81 ? 2.205 -12.369 6.076 1.00 94.56 81 ILE A O 1
ATOM 607 N N . ALA A 1 82 ? 1.263 -10.412 6.643 1.00 94.94 82 ALA A N 1
ATOM 608 C CA . ALA A 1 82 ? 1.418 -9.787 5.332 1.00 94.94 82 ALA A CA 1
ATOM 609 C C . ALA A 1 82 ? 2.891 -9.701 4.901 1.00 94.94 82 ALA A C 1
ATOM 611 O O . ALA A 1 82 ? 3.208 -10.019 3.755 1.00 94.94 82 ALA A O 1
ATOM 612 N N . VAL A 1 83 ? 3.802 -9.365 5.823 1.00 93.38 83 VAL A N 1
ATOM 613 C CA . VAL A 1 83 ? 5.256 -9.390 5.577 1.00 93.38 83 VAL A CA 1
ATOM 614 C C . VAL A 1 83 ? 5.735 -10.796 5.240 1.00 93.38 83 VAL A C 1
ATOM 616 O O . VAL A 1 83 ? 6.459 -10.977 4.265 1.00 93.38 83 VAL A O 1
ATOM 619 N N . VAL A 1 84 ? 5.318 -11.807 6.003 1.00 95.25 84 VAL A N 1
ATOM 620 C CA . VAL A 1 84 ? 5.704 -13.200 5.730 1.00 95.25 84 VAL A CA 1
ATOM 621 C C . VAL A 1 84 ? 5.213 -13.642 4.349 1.00 95.25 84 VAL A C 1
ATOM 623 O O . VAL A 1 84 ? 5.979 -14.248 3.600 1.00 95.25 84 VAL A O 1
ATOM 626 N N . ILE A 1 85 ? 3.980 -13.293 3.972 1.00 96.69 85 ILE A N 1
ATOM 627 C CA . ILE A 1 85 ? 3.432 -13.575 2.638 1.00 96.69 85 ILE A CA 1
ATOM 628 C C . ILE A 1 85 ? 4.234 -12.840 1.554 1.00 96.69 85 ILE A C 1
ATOM 630 O O . ILE A 1 85 ? 4.598 -13.453 0.550 1.00 96.69 85 ILE A O 1
ATOM 634 N N . ALA A 1 86 ? 4.553 -11.559 1.757 1.00 95.81 86 ALA A N 1
ATOM 635 C CA . ALA A 1 86 ? 5.345 -10.759 0.823 1.00 95.81 86 ALA A CA 1
ATOM 636 C C . ALA A 1 86 ? 6.738 -11.357 0.583 1.00 95.81 86 ALA A C 1
ATOM 638 O O . ALA A 1 86 ? 7.163 -11.511 -0.566 1.00 95.81 86 ALA A O 1
ATOM 639 N N . LEU A 1 87 ? 7.431 -11.734 1.662 1.00 95.31 87 LEU A N 1
ATOM 640 C CA . LEU A 1 87 ? 8.725 -12.409 1.606 1.00 95.31 87 LEU A CA 1
ATOM 641 C C . LEU A 1 87 ? 8.599 -13.757 0.890 1.00 95.31 87 LEU A C 1
ATOM 643 O O . LEU A 1 87 ? 9.380 -14.036 -0.019 1.00 95.31 87 LEU A O 1
ATOM 647 N N . ALA A 1 88 ? 7.605 -14.575 1.242 1.00 95.88 88 ALA A N 1
ATOM 648 C CA . ALA A 1 88 ? 7.393 -15.879 0.618 1.00 95.88 88 ALA A CA 1
ATOM 649 C C . ALA A 1 88 ? 7.171 -15.748 -0.894 1.00 95.88 88 ALA A C 1
ATOM 651 O O . ALA A 1 88 ? 7.865 -16.385 -1.681 1.00 95.88 88 ALA A O 1
ATOM 652 N N . ILE A 1 89 ? 6.272 -14.862 -1.321 1.00 96.19 89 ILE A N 1
ATOM 653 C CA . ILE A 1 89 ? 5.986 -14.626 -2.740 1.00 96.19 89 ILE A CA 1
ATOM 654 C C . ILE A 1 89 ? 7.212 -14.095 -3.473 1.00 96.19 89 ILE A C 1
ATOM 656 O O . ILE A 1 89 ? 7.533 -14.581 -4.557 1.00 96.19 89 ILE A O 1
ATOM 660 N N . SER A 1 90 ? 7.934 -13.148 -2.878 1.00 94.62 90 SER A N 1
ATOM 661 C CA . SER A 1 90 ? 9.123 -12.567 -3.507 1.00 94.62 90 SER A CA 1
ATOM 662 C C . SER A 1 90 ? 10.248 -13.590 -3.685 1.00 94.62 90 SER A C 1
ATOM 664 O O . SER A 1 90 ? 11.001 -13.491 -4.656 1.00 94.62 90 SER A O 1
ATOM 666 N N . ASN A 1 91 ? 10.351 -14.579 -2.791 1.00 94.38 91 ASN A N 1
ATOM 667 C CA . ASN A 1 91 ? 11.338 -15.660 -2.876 1.00 94.38 91 ASN A CA 1
ATOM 668 C C . ASN A 1 91 ? 10.862 -16.875 -3.688 1.00 94.38 91 ASN A C 1
ATOM 670 O O . ASN A 1 91 ? 11.700 -17.632 -4.155 1.00 94.38 91 ASN A O 1
ATOM 674 N N . ILE A 1 92 ? 9.556 -17.080 -3.873 1.00 94.50 92 ILE A N 1
ATOM 675 C CA . ILE A 1 92 ? 9.025 -18.176 -4.702 1.00 94.50 92 ILE A CA 1
ATOM 676 C C . ILE A 1 92 ? 8.954 -17.750 -6.171 1.00 94.50 92 ILE A C 1
ATOM 678 O O . ILE A 1 92 ? 9.452 -18.448 -7.051 1.00 94.50 92 ILE A O 1
ATOM 682 N N . PHE A 1 93 ? 8.343 -16.595 -6.448 1.00 93.44 93 PHE A N 1
ATOM 683 C CA . PHE A 1 93 ? 8.093 -16.139 -7.817 1.00 93.44 93 PHE A CA 1
ATOM 684 C C . PHE A 1 93 ? 9.264 -15.362 -8.417 1.00 93.44 93 PHE A C 1
ATOM 686 O O . PHE A 1 93 ? 9.389 -15.312 -9.639 1.00 93.44 93 PHE A O 1
ATOM 693 N N . HIS A 1 94 ? 10.108 -14.753 -7.577 1.00 92.88 94 HIS A N 1
ATOM 694 C CA . HIS A 1 94 ? 11.212 -13.888 -7.999 1.00 92.88 94 HIS A CA 1
ATOM 695 C C . HIS A 1 94 ? 10.816 -12.888 -9.105 1.00 92.88 94 HIS A C 1
ATOM 697 O O . HIS A 1 94 ? 11.399 -12.909 -10.197 1.00 92.88 94 HIS A O 1
ATOM 703 N N . PRO A 1 95 ? 9.817 -12.016 -8.862 1.00 91.88 95 PRO A N 1
ATOM 704 C CA . PRO A 1 95 ? 9.244 -11.170 -9.907 1.00 91.88 95 PRO A CA 1
ATOM 705 C C . PRO A 1 95 ? 10.275 -10.235 -10.556 1.00 91.88 95 PRO A C 1
ATOM 707 O O . PRO A 1 95 ? 10.124 -9.893 -11.726 1.00 91.88 95 PRO A O 1
ATOM 710 N N . GLY A 1 96 ? 11.351 -9.862 -9.853 1.00 88.25 96 GLY A N 1
ATOM 711 C CA . GLY A 1 96 ? 12.377 -8.976 -10.407 1.00 88.25 96 GLY A CA 1
ATOM 712 C C . GLY A 1 96 ? 13.261 -9.624 -11.469 1.00 88.25 96 GLY A C 1
ATOM 713 O O . GLY A 1 96 ? 13.832 -8.907 -12.275 1.00 88.25 96 GLY A O 1
ATOM 714 N N . LYS A 1 97 ? 13.320 -10.961 -11.572 1.00 89.00 97 LYS A N 1
ATOM 715 C CA . LYS A 1 97 ? 14.077 -11.633 -12.652 1.00 89.00 97 LYS A CA 1
ATOM 716 C C . LYS A 1 97 ? 13.527 -11.329 -14.050 1.00 89.00 97 LYS A C 1
ATOM 718 O O . LYS A 1 97 ? 14.246 -11.466 -15.033 1.00 89.00 97 LYS A O 1
ATOM 723 N N . TRP A 1 98 ? 12.264 -10.918 -14.133 1.00 86.62 98 TRP A N 1
ATOM 724 C CA . TRP A 1 98 ? 11.582 -10.564 -15.379 1.00 86.62 98 TRP A CA 1
ATOM 725 C C . TRP A 1 98 ? 11.908 -9.144 -15.865 1.00 86.62 98 TRP A C 1
ATOM 727 O O . TRP A 1 98 ? 11.389 -8.720 -16.898 1.00 86.62 98 TRP A O 1
ATOM 737 N N . LEU A 1 99 ? 12.757 -8.415 -15.132 1.00 86.06 99 LEU A N 1
ATOM 738 C CA . LEU A 1 99 ? 13.266 -7.097 -15.482 1.00 86.06 99 LEU A CA 1
ATOM 739 C C . LEU A 1 99 ? 14.768 -7.034 -15.201 1.00 86.06 99 LEU A C 1
ATOM 741 O O . LEU A 1 99 ? 15.180 -7.129 -14.057 1.00 86.06 99 LEU A O 1
ATOM 745 N N . SER A 1 100 ? 15.595 -6.822 -16.219 1.00 82.88 100 SER A N 1
ATOM 746 C CA . SER A 1 100 ? 17.034 -6.617 -16.014 1.00 82.88 100 SER A CA 1
ATOM 747 C C . SER A 1 100 ? 17.367 -5.133 -16.090 1.00 82.88 100 SER A C 1
ATOM 749 O O . SER A 1 100 ? 17.287 -4.529 -17.161 1.00 82.88 100 SER A O 1
ATOM 751 N N . LEU A 1 101 ? 17.731 -4.547 -14.952 1.00 79.56 101 LEU A N 1
ATOM 752 C CA . LEU A 1 101 ? 18.218 -3.177 -14.845 1.00 79.56 101 LEU A CA 1
ATOM 753 C C . LEU A 1 101 ? 19.733 -3.184 -14.661 1.00 79.56 101 LEU A C 1
ATOM 755 O O . LEU A 1 101 ? 20.281 -3.963 -13.883 1.00 79.56 101 LEU A O 1
ATOM 759 N N . THR A 1 102 ? 20.420 -2.283 -15.352 1.00 75.00 102 THR A N 1
ATOM 760 C CA . THR A 1 102 ? 21.840 -2.027 -15.121 1.00 75.00 102 THR A CA 1
ATOM 761 C C . THR A 1 102 ? 22.019 -1.168 -13.875 1.00 75.00 102 THR A C 1
ATOM 763 O O . THR A 1 102 ? 21.368 -0.134 -13.716 1.00 75.00 102 THR A O 1
ATOM 766 N N . LEU A 1 103 ? 22.919 -1.593 -12.986 1.00 67.25 103 LEU A N 1
ATOM 767 C CA . LEU A 1 103 ? 23.323 -0.792 -11.836 1.00 67.25 103 LEU A CA 1
ATOM 768 C C . LEU A 1 103 ? 23.958 0.526 -12.314 1.00 67.25 103 LEU A C 1
ATOM 770 O O . LEU A 1 103 ? 24.794 0.501 -13.222 1.00 67.25 103 LEU A O 1
ATOM 774 N N . PRO A 1 104 ? 23.614 1.678 -11.710 1.00 56.78 104 PRO A N 1
ATOM 775 C CA . PRO A 1 104 ? 24.371 2.905 -11.910 1.00 56.78 104 PRO A CA 1
ATOM 776 C C . PRO A 1 104 ? 25.826 2.677 -11.487 1.00 56.78 104 PRO A C 1
ATOM 778 O O . PRO A 1 104 ? 26.077 2.072 -10.439 1.00 56.78 104 PRO A O 1
ATOM 781 N N . SER A 1 105 ? 26.776 3.204 -12.263 1.00 45.12 105 SER A N 1
ATOM 782 C CA . SER A 1 105 ? 28.232 3.018 -12.120 1.00 45.12 105 SER A CA 1
ATOM 783 C C . SER A 1 105 ? 28.821 3.448 -10.762 1.00 45.12 105 SER A C 1
ATOM 785 O O . SER A 1 105 ? 30.014 3.290 -10.533 1.00 45.12 105 SER A O 1
ATOM 787 N N . THR A 1 106 ? 28.003 4.004 -9.868 1.00 44.66 106 THR A N 1
ATOM 788 C CA . THR A 1 106 ? 28.363 4.544 -8.550 1.00 44.66 106 THR A CA 1
ATOM 789 C C . THR A 1 106 ? 27.863 3.707 -7.364 1.00 44.66 106 THR A C 1
ATOM 791 O O . THR A 1 106 ? 28.036 4.119 -6.219 1.00 44.66 106 THR A O 1
ATOM 794 N N . SER A 1 107 ? 27.253 2.538 -7.584 1.00 41.72 107 SER A N 1
ATOM 795 C CA . SER A 1 107 ? 26.692 1.724 -6.493 1.00 41.72 107 SER A CA 1
ATOM 796 C C . SER A 1 107 ? 27.672 0.658 -5.978 1.00 41.72 107 SER A C 1
ATOM 798 O O . SER A 1 107 ? 27.865 -0.398 -6.576 1.00 41.72 107 SER A O 1
ATOM 800 N N . VAL A 1 108 ? 28.298 0.933 -4.829 1.00 36.91 108 VAL A N 1
ATOM 801 C CA . VAL A 1 108 ? 29.134 -0.026 -4.089 1.00 36.91 108 VAL A CA 1
ATOM 802 C C . VAL A 1 108 ? 28.223 -0.966 -3.293 1.00 36.91 108 VAL A C 1
ATOM 804 O O . VAL A 1 108 ? 27.875 -0.681 -2.152 1.00 36.91 108 VAL A O 1
ATOM 807 N N . PHE A 1 109 ? 27.830 -2.100 -3.874 1.00 38.94 109 PHE A N 1
ATOM 808 C CA . PHE A 1 1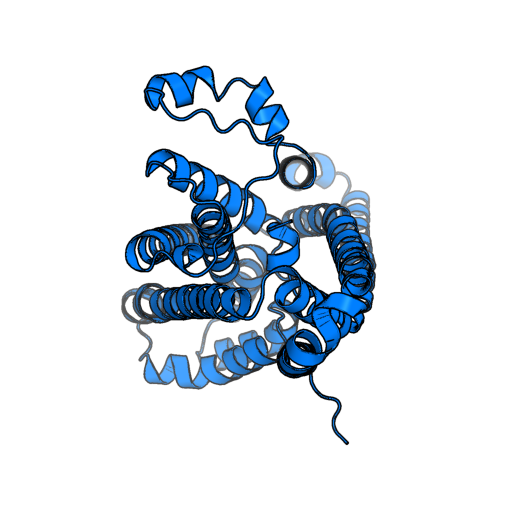09 ? 27.261 -3.213 -3.105 1.00 38.94 109 PHE A CA 1
ATOM 809 C C . PHE A 1 109 ? 28.355 -4.253 -2.848 1.00 38.94 109 PHE A C 1
ATOM 811 O O . PHE A 1 109 ? 28.689 -5.058 -3.713 1.00 38.94 109 PHE A O 1
ATOM 818 N N . SER A 1 110 ? 28.947 -4.212 -1.651 1.00 36.66 110 SER A N 1
ATOM 819 C CA . SER A 1 110 ? 29.967 -5.178 -1.233 1.00 36.66 110 SER A CA 1
ATOM 820 C C . SER A 1 110 ? 29.309 -6.475 -0.752 1.00 36.66 110 SER A C 1
ATOM 822 O O . SER A 1 110 ? 28.697 -6.511 0.317 1.00 36.66 110 SER A O 1
ATOM 824 N N . GLN A 1 111 ? 29.423 -7.541 -1.553 1.00 42.28 111 GLN A N 1
ATOM 825 C CA . GLN A 1 111 ? 29.026 -8.901 -1.183 1.00 42.28 111 GLN A CA 1
ATOM 826 C C . GLN A 1 111 ? 30.205 -9.688 -0.598 1.00 42.28 111 GLN A C 1
ATOM 828 O O . GLN A 1 111 ? 31.082 -10.125 -1.340 1.00 42.28 111 GLN A O 1
ATOM 833 N N . LYS A 1 112 ? 30.170 -9.902 0.724 1.00 37.72 112 LYS A N 1
ATOM 834 C CA . LYS A 1 112 ? 30.654 -11.069 1.499 1.00 37.72 112 LYS A CA 1
ATOM 835 C C . LYS A 1 112 ? 30.937 -10.600 2.926 1.00 37.72 112 LYS A C 1
ATOM 837 O O . LYS A 1 112 ? 31.982 -10.016 3.187 1.00 37.72 112 LYS A O 1
ATOM 842 N N . GLY A 1 113 ? 30.025 -10.877 3.849 1.00 40.44 113 GLY A N 1
ATOM 843 C CA . GLY A 1 113 ? 30.219 -10.598 5.266 1.00 40.44 113 GLY A CA 1
ATOM 844 C C . GLY A 1 113 ? 29.377 -11.528 6.129 1.00 40.44 113 GLY A C 1
ATOM 845 O O . GLY A 1 113 ? 28.309 -11.993 5.731 1.00 40.44 113 GLY A O 1
ATOM 846 N N . ASN A 1 114 ? 29.923 -11.881 7.288 1.00 39.72 114 ASN A N 1
ATOM 847 C CA . ASN A 1 114 ? 29.282 -12.739 8.270 1.00 39.72 114 ASN A CA 1
ATOM 848 C C . ASN A 1 114 ? 28.147 -11.934 8.924 1.00 39.72 114 ASN A C 1
ATOM 850 O O . ASN A 1 114 ? 28.406 -10.922 9.566 1.00 39.72 114 ASN A O 1
ATOM 854 N N . TRP A 1 115 ? 26.888 -12.342 8.750 1.00 45.12 115 TRP A N 1
ATOM 855 C CA . TRP A 1 115 ? 25.713 -11.499 9.034 1.00 45.12 115 TRP A CA 1
ATOM 856 C C . TRP A 1 115 ? 25.594 -11.004 10.487 1.00 45.12 115 TRP A C 1
ATOM 858 O O . TRP A 1 115 ? 24.960 -9.982 10.714 1.00 45.12 115 TRP A O 1
ATOM 868 N N . LEU A 1 116 ? 26.196 -11.691 11.465 1.00 39.09 116 LEU A N 1
ATOM 869 C CA . LEU A 1 116 ? 26.224 -11.268 12.874 1.00 39.09 116 LEU A CA 1
ATOM 870 C C . LEU A 1 116 ? 27.227 -10.137 13.133 1.00 39.09 116 LEU A C 1
ATOM 872 O O . LEU A 1 116 ? 26.917 -9.220 13.887 1.00 39.09 116 LEU A O 1
ATOM 876 N N . GLU A 1 117 ? 28.390 -10.171 12.482 1.00 44.91 117 GLU A N 1
ATOM 877 C CA . GLU A 1 117 ? 29.349 -9.057 12.491 1.00 44.91 117 GLU A CA 1
ATOM 878 C C . GLU A 1 117 ? 28.873 -7.922 11.584 1.00 44.91 117 GLU A C 1
ATOM 880 O O . GLU A 1 117 ? 29.072 -6.753 11.882 1.00 44.91 117 GLU A O 1
ATOM 885 N N . GLU A 1 118 ? 28.159 -8.241 10.508 1.00 42.88 118 GLU A N 1
ATOM 886 C CA . GLU A 1 118 ? 27.525 -7.251 9.645 1.00 42.88 118 GLU A CA 1
ATOM 887 C C . GLU A 1 118 ? 26.362 -6.554 10.365 1.00 42.88 118 GLU A C 1
ATOM 889 O O . GLU A 1 118 ? 26.223 -5.346 10.268 1.00 42.88 118 GLU A O 1
ATOM 894 N N . PHE A 1 119 ? 25.574 -7.264 11.174 1.00 40.47 119 PHE A N 1
ATOM 895 C CA . PHE A 1 119 ? 24.518 -6.666 11.991 1.00 40.47 119 PHE A CA 1
ATOM 896 C C . PHE A 1 119 ? 25.087 -5.821 13.139 1.00 40.47 119 PHE A C 1
ATOM 898 O O . PHE A 1 119 ? 24.622 -4.707 13.343 1.00 40.47 119 PHE A O 1
ATOM 905 N N . SER A 1 120 ? 26.115 -6.286 13.858 1.00 45.00 120 SER A N 1
ATOM 906 C CA . SER A 1 120 ? 26.703 -5.529 14.977 1.00 45.00 120 SER A CA 1
ATOM 907 C C . SER A 1 120 ? 27.598 -4.363 14.535 1.00 45.00 120 SER A C 1
ATOM 909 O O . SER A 1 120 ? 27.645 -3.345 15.222 1.00 45.00 120 SER A O 1
ATOM 911 N N . HIS A 1 121 ? 28.266 -4.472 13.383 1.00 41.62 121 HIS A N 1
ATOM 912 C CA . HIS A 1 121 ? 29.187 -3.456 12.866 1.00 41.62 121 HIS A CA 1
ATOM 913 C C . HIS A 1 121 ? 28.548 -2.531 11.806 1.00 41.62 121 HIS A C 1
ATOM 915 O O . HIS A 1 121 ? 29.066 -1.432 11.590 1.00 41.62 121 HIS A O 1
ATOM 921 N N . ARG A 1 122 ? 27.426 -2.924 11.165 1.00 41.84 122 ARG A N 1
ATOM 922 C CA . ARG A 1 122 ? 26.637 -2.068 10.239 1.00 41.84 122 ARG A CA 1
ATOM 923 C C . ARG A 1 122 ? 25.369 -1.452 10.839 1.00 41.84 122 ARG A C 1
ATOM 925 O O . ARG A 1 122 ? 24.817 -0.533 10.244 1.00 41.84 122 ARG A O 1
ATOM 932 N N . LEU A 1 123 ? 24.945 -1.850 12.044 1.00 41.34 123 LEU A N 1
ATOM 933 C CA . LEU A 1 123 ? 24.131 -0.989 12.923 1.00 41.34 123 LEU A CA 1
ATOM 934 C C . LEU A 1 123 ? 25.029 -0.059 13.758 1.00 41.34 123 LEU A C 1
ATOM 936 O O . LEU A 1 123 ? 24.809 0.137 14.953 1.00 41.34 123 LEU A O 1
ATOM 940 N N . SER A 1 124 ? 26.047 0.558 13.156 1.00 42.56 124 SER A N 1
ATOM 941 C CA . SER A 1 124 ? 26.580 1.771 13.774 1.00 42.56 124 SER A CA 1
ATOM 942 C C . SER A 1 124 ? 25.474 2.836 13.728 1.00 42.56 124 SER A C 1
ATOM 944 O O . SER A 1 124 ? 24.747 2.948 12.735 1.00 42.56 124 SER A O 1
ATOM 946 N N . PHE A 1 125 ? 25.323 3.630 14.794 1.00 40.94 125 PHE A N 1
ATOM 947 C CA . PHE A 1 125 ? 24.373 4.757 14.830 1.00 40.94 125 PHE A CA 1
ATOM 948 C C . PHE A 1 125 ? 24.513 5.681 13.606 1.00 40.94 125 PHE A C 1
ATOM 950 O O . PHE A 1 125 ? 23.549 6.319 13.196 1.00 40.94 125 PHE A O 1
ATOM 957 N N . GLU A 1 126 ? 25.698 5.710 12.997 1.00 38.75 126 GLU A N 1
ATOM 958 C CA . GLU A 1 126 ? 26.034 6.477 11.804 1.00 38.75 126 GLU A CA 1
ATOM 959 C C . GLU A 1 126 ? 25.400 5.921 10.516 1.00 38.75 126 GLU A C 1
ATOM 961 O O . GLU A 1 126 ? 24.816 6.689 9.755 1.00 38.75 126 GLU A O 1
ATOM 966 N N . GLN A 1 127 ? 25.422 4.602 10.278 1.00 38.25 127 GLN A N 1
ATOM 967 C CA . GLN A 1 127 ? 24.777 3.998 9.099 1.00 38.25 127 GLN A CA 1
ATOM 968 C C . GLN A 1 127 ? 23.260 3.907 9.250 1.00 38.25 127 GLN A C 1
ATOM 970 O O . GLN A 1 127 ? 22.539 4.183 8.294 1.00 38.25 127 GLN A O 1
ATOM 975 N N . VAL A 1 128 ? 22.761 3.634 10.461 1.00 39.69 128 VAL A N 1
ATOM 976 C CA . VAL A 1 128 ? 21.338 3.833 10.771 1.00 39.69 128 VAL A CA 1
ATOM 977 C C . VAL A 1 128 ? 20.970 5.293 10.512 1.00 39.69 128 VAL A C 1
ATOM 979 O O . VAL A 1 128 ? 19.985 5.546 9.837 1.00 39.69 128 VAL A O 1
ATOM 982 N N . GLY A 1 129 ? 21.800 6.255 10.925 1.00 37.50 129 GLY A N 1
ATOM 983 C CA . GLY A 1 129 ? 21.634 7.674 10.599 1.00 37.50 129 GLY A CA 1
ATOM 984 C C . GLY A 1 129 ? 21.569 7.966 9.093 1.00 37.50 129 GLY A C 1
ATOM 985 O O . GLY A 1 129 ? 20.752 8.779 8.671 1.00 37.50 129 GLY A O 1
ATOM 986 N N . GLN A 1 130 ? 22.354 7.267 8.267 1.00 37.28 130 GLN A N 1
ATOM 987 C CA . GLN A 1 130 ? 22.299 7.370 6.799 1.00 37.28 130 GLN A CA 1
ATOM 988 C C . GLN A 1 130 ? 21.048 6.701 6.194 1.00 37.28 130 GLN A C 1
ATOM 990 O O . GLN A 1 130 ? 20.507 7.199 5.205 1.00 37.28 130 GLN A O 1
ATOM 995 N N . MET A 1 131 ? 20.544 5.617 6.797 1.00 37.16 131 MET A N 1
ATOM 996 C CA . MET A 1 131 ? 19.260 4.984 6.441 1.00 37.16 131 MET A CA 1
ATOM 997 C C . MET A 1 131 ? 18.046 5.801 6.922 1.00 37.16 131 MET A C 1
ATOM 999 O O . MET A 1 131 ? 16.966 5.733 6.336 1.00 37.16 131 MET A O 1
ATOM 1003 N N . LEU A 1 132 ? 18.231 6.610 7.966 1.00 44.25 132 LEU A N 1
ATOM 1004 C CA . LEU A 1 132 ? 17.289 7.600 8.483 1.00 44.25 132 LEU A CA 1
ATOM 1005 C C . LEU A 1 132 ? 17.457 8.942 7.761 1.00 44.25 132 LEU A C 1
ATOM 1007 O O . LEU A 1 132 ? 17.543 9.994 8.389 1.00 44.25 132 LEU A O 1
ATOM 1011 N N . THR A 1 133 ? 17.509 8.922 6.433 1.00 45.75 133 THR A N 1
ATOM 1012 C CA . THR A 1 133 ? 17.531 10.138 5.615 1.00 45.75 133 THR A CA 1
ATOM 1013 C C . THR A 1 133 ? 16.199 10.323 4.894 1.00 45.75 133 THR A C 1
ATOM 1015 O O . THR A 1 133 ? 15.477 9.370 4.609 1.00 45.75 133 THR A O 1
ATOM 1018 N N . GLY A 1 134 ? 15.827 11.580 4.638 1.00 58.00 134 GLY A N 1
ATOM 1019 C CA . GLY A 1 134 ? 14.591 11.911 3.929 1.00 58.00 134 GLY A CA 1
ATOM 1020 C C . GLY A 1 134 ? 13.324 11.504 4.689 1.00 58.00 134 GLY A C 1
ATOM 1021 O O . GLY A 1 134 ? 13.070 11.983 5.794 1.00 58.00 134 GLY A O 1
ATOM 1022 N N . THR A 1 135 ? 12.510 10.650 4.073 1.00 54.25 135 THR A N 1
ATOM 1023 C CA . THR A 1 135 ? 11.166 10.264 4.528 1.00 54.25 135 THR A CA 1
ATOM 1024 C C . THR A 1 135 ? 11.186 9.421 5.808 1.00 54.25 135 THR A C 1
ATOM 1026 O O . THR A 1 135 ? 10.377 9.669 6.702 1.00 54.25 135 THR A O 1
ATOM 1029 N N . THR A 1 136 ? 12.155 8.519 5.991 1.00 53.38 136 THR A N 1
ATOM 1030 C CA . THR A 1 136 ? 12.257 7.671 7.198 1.00 53.38 136 THR A CA 1
ATOM 1031 C C . THR A 1 136 ? 12.489 8.484 8.478 1.00 53.38 136 THR A C 1
ATOM 1033 O O . THR A 1 136 ? 11.882 8.205 9.515 1.00 53.38 136 THR A O 1
ATOM 1036 N N . LEU A 1 137 ? 13.319 9.535 8.415 1.00 61.56 137 LEU A N 1
ATOM 1037 C CA . LEU A 1 137 ? 13.553 10.433 9.554 1.00 61.56 137 LEU A CA 1
ATOM 1038 C C . LEU A 1 137 ? 12.281 11.174 9.947 1.00 61.56 137 LEU A C 1
ATOM 1040 O O . LEU A 1 137 ? 11.962 11.284 11.128 1.00 61.56 137 LEU A O 1
ATOM 1044 N N . VAL A 1 138 ? 11.546 11.665 8.946 1.00 64.06 138 VAL A N 1
ATOM 1045 C CA . VAL A 1 138 ? 10.282 12.374 9.148 1.00 64.06 138 VAL A CA 1
ATOM 1046 C C . VAL A 1 138 ? 9.295 11.462 9.860 1.00 64.06 138 VAL A C 1
ATOM 1048 O O . VAL A 1 138 ? 8.682 11.895 10.830 1.00 64.06 138 VAL A O 1
ATOM 1051 N N . ILE A 1 139 ? 9.184 10.198 9.452 1.00 60.97 139 ILE A N 1
ATOM 1052 C CA . ILE A 1 139 ? 8.285 9.227 10.090 1.00 60.97 139 ILE A CA 1
ATOM 1053 C C . ILE A 1 139 ? 8.662 9.017 11.558 1.00 60.97 139 ILE A C 1
ATOM 1055 O O . ILE A 1 139 ? 7.797 9.141 12.425 1.00 60.97 139 ILE A O 1
ATOM 1059 N N . LEU A 1 140 ? 9.944 8.785 11.863 1.00 60.50 140 LEU A N 1
ATOM 1060 C CA . LEU A 1 140 ? 10.393 8.620 13.249 1.00 60.50 140 LEU A CA 1
ATOM 1061 C C . LEU A 1 140 ? 10.146 9.870 14.097 1.00 60.50 140 LEU A C 1
ATOM 1063 O O . LEU A 1 140 ? 9.591 9.764 15.190 1.00 60.50 140 LEU A O 1
ATOM 1067 N N . VAL A 1 141 ? 10.515 11.052 13.596 1.00 70.81 141 VAL A N 1
ATOM 1068 C CA . VAL A 1 141 ? 10.295 12.328 14.295 1.00 70.81 141 VAL A CA 1
ATOM 1069 C C . VAL A 1 141 ? 8.809 12.539 14.560 1.00 70.81 141 VAL A C 1
ATOM 1071 O O . VAL A 1 141 ? 8.430 12.893 15.674 1.00 70.81 141 VAL A O 1
ATOM 1074 N N . SER A 1 142 ? 7.962 12.268 13.571 1.00 66.38 142 SER A N 1
ATOM 1075 C CA . SER A 1 142 ? 6.508 12.399 13.688 1.00 66.38 142 SER A CA 1
ATOM 1076 C C . SER A 1 142 ? 5.925 11.412 14.696 1.00 66.38 142 SER A C 1
ATOM 1078 O O . SER A 1 142 ? 5.028 11.773 15.455 1.00 66.38 142 SER A O 1
ATOM 1080 N N . LEU A 1 143 ? 6.453 10.186 14.754 1.00 64.88 143 LEU A N 1
ATOM 1081 C CA . LEU A 1 143 ? 6.033 9.159 15.706 1.00 64.88 143 LEU A CA 1
ATOM 1082 C C . LEU A 1 143 ? 6.427 9.529 17.138 1.00 64.88 143 LEU A C 1
ATOM 1084 O O . LEU A 1 143 ? 5.577 9.490 18.028 1.00 64.88 143 LEU A O 1
ATOM 1088 N N . PHE A 1 144 ? 7.677 9.945 17.366 1.00 73.50 144 PHE A N 1
ATOM 1089 C CA . PHE A 1 144 ? 8.116 10.424 18.679 1.00 73.50 144 PHE A CA 1
ATOM 1090 C C . PHE A 1 144 ? 7.332 11.664 19.107 1.00 73.50 144 PHE A C 1
ATOM 1092 O O . PHE A 1 144 ? 6.823 11.711 20.226 1.00 73.50 144 PHE A O 1
ATOM 1099 N N . PHE A 1 145 ? 7.174 12.636 18.209 1.00 80.56 145 PHE A N 1
ATOM 1100 C CA . PHE A 1 145 ? 6.422 13.856 18.476 1.00 80.56 145 PHE A CA 1
ATOM 1101 C C . PHE A 1 145 ? 4.951 13.565 18.802 1.00 80.56 145 PHE A C 1
ATOM 1103 O O . PHE A 1 145 ? 4.448 14.026 19.828 1.00 80.56 145 PHE A O 1
ATOM 1110 N N . GLY A 1 146 ? 4.279 12.745 17.990 1.00 73.50 146 GLY A N 1
ATOM 1111 C CA . GLY A 1 146 ? 2.904 12.306 18.224 1.00 73.50 146 GLY A CA 1
ATOM 1112 C C . GLY A 1 146 ? 2.749 11.555 19.548 1.00 73.50 146 GLY A C 1
ATOM 1113 O O . GLY A 1 146 ? 1.851 11.865 20.332 1.00 73.50 146 GLY A O 1
ATOM 1114 N N . MET A 1 147 ? 3.669 10.638 19.862 1.00 71.50 147 MET A N 1
ATOM 1115 C CA . MET A 1 147 ? 3.689 9.914 21.136 1.00 71.50 147 MET A CA 1
ATOM 1116 C C . MET A 1 147 ? 3.893 10.853 22.336 1.00 71.50 147 MET A C 1
ATOM 1118 O O . MET A 1 147 ? 3.190 10.727 23.342 1.00 71.50 147 MET A O 1
ATOM 1122 N N . PHE A 1 148 ? 4.811 11.818 22.252 1.00 81.56 148 PHE A N 1
ATOM 1123 C CA . PHE A 1 148 ? 5.032 12.795 23.322 1.00 81.56 148 PHE A CA 1
ATOM 1124 C C . PHE A 1 148 ? 3.827 13.712 23.520 1.00 81.56 148 PHE A C 1
ATOM 1126 O O . PHE A 1 148 ? 3.440 13.962 24.664 1.00 81.56 148 PHE A O 1
ATOM 1133 N N . LEU A 1 149 ? 3.186 14.162 22.438 1.00 79.94 149 LEU A N 1
ATOM 1134 C CA . LEU A 1 149 ? 1.937 14.919 22.517 1.00 79.94 149 LEU A CA 1
ATOM 1135 C C . LEU A 1 149 ? 0.822 14.101 23.167 1.00 79.94 149 LEU A C 1
ATOM 1137 O O . LEU A 1 149 ? 0.105 14.619 24.024 1.00 79.94 149 LEU A O 1
ATOM 1141 N N . PHE A 1 150 ? 0.716 12.821 22.822 1.00 75.94 150 PHE A N 1
ATOM 1142 C CA . PHE A 1 150 ? -0.251 11.909 23.416 1.00 75.94 150 PHE A CA 1
ATOM 1143 C C . PHE A 1 150 ? -0.030 11.710 24.929 1.00 75.94 150 PHE A C 1
ATOM 1145 O O . PHE A 1 150 ? -0.981 11.757 25.716 1.00 75.94 150 PHE A O 1
ATOM 1152 N N . VAL A 1 151 ? 1.219 11.537 25.374 1.00 80.19 151 VAL A N 1
ATOM 1153 C CA . VAL A 1 151 ? 1.548 11.451 26.809 1.00 80.19 151 VAL A CA 1
ATOM 1154 C C . VAL A 1 151 ? 1.280 12.788 27.507 1.00 80.19 151 VAL A C 1
ATOM 1156 O O . VAL A 1 151 ? 0.641 12.813 28.561 1.00 80.19 151 VAL A O 1
ATOM 1159 N N . SER A 1 152 ? 1.691 13.900 26.894 1.00 80.50 152 SER A N 1
ATOM 1160 C CA . SER A 1 152 ? 1.490 15.261 27.407 1.00 80.50 152 SER A CA 1
ATOM 1161 C C . SER A 1 152 ? 0.006 15.619 27.546 1.00 80.50 152 SER A C 1
ATOM 1163 O O . SER A 1 152 ? -0.387 16.259 28.522 1.00 80.50 152 SER A O 1
ATOM 1165 N N . GLN A 1 153 ? -0.853 15.126 26.646 1.00 76.31 153 GLN A N 1
ATOM 1166 C CA . GLN A 1 153 ? -2.314 15.222 26.758 1.00 76.31 153 GLN A CA 1
ATOM 1167 C C . GLN A 1 153 ? -2.840 14.658 28.081 1.00 76.31 153 GLN A C 1
ATOM 1169 O O . GLN A 1 153 ? -3.761 15.216 28.681 1.00 76.31 153 GLN A O 1
ATOM 1174 N N . ARG A 1 154 ? -2.266 13.544 28.541 1.00 72.81 154 ARG A N 1
ATOM 1175 C CA . ARG A 1 154 ? -2.712 12.839 29.750 1.00 72.81 154 ARG A CA 1
ATOM 1176 C C . ARG A 1 154 ? -2.103 13.394 31.037 1.00 72.81 154 ARG A C 1
ATOM 1178 O O . ARG A 1 154 ? -2.610 13.068 32.110 1.00 72.81 154 ARG A O 1
ATOM 1185 N N . THR A 1 155 ? -1.074 14.232 30.935 1.00 79.44 155 THR A N 1
ATOM 1186 C CA . THR A 1 155 ? -0.381 14.850 32.070 1.00 79.44 155 THR A CA 1
ATOM 1187 C C . THR A 1 155 ? -0.544 16.373 32.058 1.00 79.44 155 THR A C 1
ATOM 1189 O O . THR A 1 155 ? -1.449 16.894 32.706 1.00 79.44 155 THR A O 1
ATOM 1192 N N . PHE A 1 156 ? 0.294 17.086 31.305 1.00 76.81 156 PHE A N 1
ATOM 1193 C CA . PHE A 1 156 ? 0.426 18.545 31.315 1.00 76.81 156 PHE A CA 1
ATOM 1194 C C . PHE A 1 156 ? -0.748 19.274 30.647 1.00 76.81 156 PHE A C 1
ATOM 1196 O O . PHE A 1 156 ? -1.349 20.177 31.230 1.00 76.81 156 PHE A O 1
ATOM 1203 N N . LEU A 1 157 ? -1.119 18.872 29.431 1.00 74.25 157 LEU A N 1
ATOM 1204 C CA . LEU A 1 157 ? -2.155 19.550 28.643 1.00 74.25 157 LEU A CA 1
ATOM 1205 C C . LEU A 1 157 ? -3.567 19.344 29.211 1.00 74.25 157 LEU A C 1
ATOM 1207 O O . LEU A 1 157 ? -4.486 20.071 28.830 1.00 74.25 157 LEU A O 1
ATOM 1211 N N . ARG A 1 158 ? -3.745 18.428 30.174 1.00 72.25 158 ARG A N 1
ATOM 1212 C CA . ARG A 1 158 ? -4.984 18.311 30.957 1.00 72.25 158 ARG A CA 1
ATOM 1213 C C . ARG A 1 158 ? -5.307 19.609 31.705 1.00 72.25 158 ARG A C 1
ATOM 1215 O O . ARG A 1 158 ? -6.481 19.944 31.847 1.00 72.25 158 ARG A O 1
ATOM 1222 N N . SER A 1 159 ? -4.282 20.354 32.117 1.00 82.69 159 SER A N 1
ATOM 1223 C CA . SER A 1 159 ? -4.415 21.661 32.773 1.00 82.69 159 SER A CA 1
ATOM 1224 C C . SER A 1 159 ? -4.725 22.804 31.794 1.00 82.69 159 SER A C 1
ATOM 1226 O O . SER A 1 159 ? -5.137 23.878 32.223 1.00 82.69 159 SER A O 1
ATOM 1228 N N . TYR A 1 160 ? -4.584 22.582 30.479 1.00 83.44 160 TYR A N 1
ATOM 1229 C CA . TYR A 1 160 ? -4.777 23.592 29.428 1.00 83.44 160 TYR A CA 1
ATOM 1230 C C . TYR A 1 160 ? -5.669 23.072 28.283 1.00 83.44 160 TYR A C 1
ATOM 1232 O O . TYR A 1 160 ? -5.229 22.980 27.132 1.00 83.44 160 TYR A O 1
ATOM 1240 N N . PRO A 1 161 ? -6.957 22.776 28.542 1.00 80.69 161 PRO A N 1
ATOM 1241 C CA . PRO A 1 161 ? -7.841 22.142 27.559 1.00 80.69 161 PRO A CA 1
ATOM 1242 C C . PRO A 1 161 ? -8.023 22.970 26.278 1.00 80.69 161 PRO A C 1
ATOM 1244 O O . PRO A 1 161 ? -8.119 22.410 25.187 1.00 80.69 161 PRO A O 1
ATOM 1247 N N . LYS A 1 162 ? -8.011 24.309 26.377 1.00 85.31 162 LYS A N 1
ATOM 1248 C CA . LYS A 1 162 ? -8.083 25.197 25.203 1.00 85.31 162 LYS A CA 1
ATOM 1249 C C . LYS A 1 162 ? -6.859 25.047 24.291 1.00 85.31 162 LYS A C 1
ATOM 1251 O O . LYS A 1 162 ? -7.022 25.010 23.078 1.00 85.31 162 LYS A O 1
ATOM 1256 N N . LEU A 1 163 ? -5.657 24.916 24.863 1.00 83.12 163 LEU A N 1
ATOM 1257 C CA . LEU A 1 163 ? -4.416 24.736 24.102 1.00 83.12 163 LEU A CA 1
ATOM 1258 C C . LEU A 1 163 ? -4.417 23.396 23.357 1.00 83.12 163 LEU A C 1
ATOM 1260 O O . LEU A 1 163 ? -4.077 23.355 22.177 1.00 83.12 163 LEU A O 1
ATOM 1264 N N . PHE A 1 164 ? -4.865 22.324 24.017 1.00 82.25 164 PHE A N 1
ATOM 1265 C CA . PHE A 1 164 ? -4.999 21.007 23.391 1.00 82.25 164 PHE A CA 1
ATOM 1266 C C . PHE A 1 164 ? -5.942 21.034 22.179 1.00 82.25 164 PHE A C 1
ATOM 1268 O O . PHE A 1 164 ? -5.582 20.556 21.104 1.00 82.25 164 PHE A O 1
ATOM 1275 N N . VAL A 1 165 ? -7.128 21.636 22.326 1.00 82.50 165 VAL A N 1
ATOM 1276 C CA . VAL A 1 165 ? -8.093 21.752 21.221 1.00 82.50 165 VAL A CA 1
ATOM 1277 C C . VAL A 1 165 ? -7.505 22.556 20.059 1.00 82.50 165 VAL A C 1
ATOM 1279 O O . VAL A 1 165 ? -7.688 22.172 18.904 1.00 82.50 165 VAL A O 1
ATOM 1282 N N . THR A 1 166 ? -6.773 23.636 20.340 1.00 85.75 166 THR A N 1
ATOM 1283 C CA . THR A 1 166 ? -6.098 24.431 19.304 1.00 85.75 166 THR A CA 1
ATOM 1284 C C . THR A 1 166 ? -5.022 23.626 18.573 1.00 85.75 166 THR A C 1
ATOM 1286 O O . THR A 1 166 ? -5.001 23.644 17.345 1.00 85.75 166 THR A O 1
ATOM 1289 N N . LEU A 1 167 ? -4.179 22.876 19.291 1.00 84.25 167 LEU A N 1
ATOM 1290 C CA . LEU A 1 167 ? -3.148 22.016 18.693 1.00 84.25 167 LEU A CA 1
ATOM 1291 C C . LEU A 1 167 ? -3.755 20.912 17.818 1.00 84.25 167 LEU A C 1
ATOM 1293 O O . LEU A 1 167 ? -3.335 20.733 16.677 1.00 84.25 167 LEU A O 1
ATOM 1297 N N . SER A 1 168 ? -4.783 20.220 18.318 1.00 81.00 168 SER A N 1
ATOM 1298 C CA . SER A 1 168 ? -5.494 19.179 17.565 1.00 81.00 168 SER A CA 1
ATOM 1299 C C . SER A 1 168 ? -6.144 19.730 16.297 1.00 81.00 168 SER A C 1
ATOM 1301 O O . SER A 1 168 ? -5.978 19.157 15.221 1.00 81.00 168 SER A O 1
ATOM 1303 N N . ARG A 1 169 ? -6.811 20.888 16.383 1.00 85.44 169 ARG A N 1
ATOM 1304 C CA . ARG A 1 169 ? -7.363 21.554 15.195 1.00 85.44 169 ARG A CA 1
ATOM 1305 C C . ARG A 1 169 ? -6.270 21.983 14.223 1.00 85.44 169 ARG A C 1
ATOM 1307 O O . ARG A 1 169 ? -6.455 21.807 13.025 1.00 85.44 169 ARG A O 1
ATOM 1314 N N . GLY A 1 170 ? -5.150 22.510 14.715 1.00 86.75 170 GLY A N 1
ATOM 1315 C CA . GLY A 1 170 ? -4.005 22.885 13.885 1.00 86.75 170 GLY A CA 1
ATOM 1316 C C . GLY A 1 170 ? -3.452 21.699 13.094 1.00 86.75 170 GLY A C 1
ATOM 1317 O O . GLY A 1 170 ? -3.312 21.797 11.877 1.00 86.75 170 GLY A O 1
ATOM 1318 N N . ALA A 1 171 ? -3.230 20.561 13.760 1.00 81.19 171 ALA A N 1
ATOM 1319 C CA . ALA A 1 171 ? -2.784 19.326 13.115 1.00 81.19 171 ALA A CA 1
ATOM 1320 C C . ALA A 1 171 ? -3.793 18.826 12.066 1.00 81.19 171 ALA A C 1
ATOM 1322 O O . ALA A 1 171 ? -3.406 18.549 10.933 1.00 81.19 171 ALA A O 1
ATOM 1323 N N . SER A 1 172 ? -5.090 18.805 12.397 1.00 78.50 172 SER A N 1
ATOM 1324 C CA . SER A 1 172 ? -6.152 18.438 11.449 1.00 78.50 172 SER A CA 1
ATOM 1325 C C . SER A 1 172 ? -6.225 19.378 10.237 1.00 78.50 172 SER A C 1
ATOM 1327 O O . SER A 1 172 ? -6.397 18.912 9.113 1.00 78.50 172 SER A O 1
ATOM 1329 N N . ILE A 1 173 ? -6.099 20.697 10.427 1.00 86.88 173 ILE A N 1
ATOM 1330 C CA . ILE A 1 173 ? -6.113 21.677 9.326 1.00 86.88 173 ILE A CA 1
ATOM 1331 C C . ILE A 1 173 ? -4.881 21.491 8.436 1.00 86.88 173 ILE A C 1
ATOM 1333 O O . ILE A 1 173 ? -5.019 21.496 7.212 1.00 86.88 173 ILE A O 1
ATOM 1337 N N . GLY A 1 174 ? -3.702 21.291 9.033 1.00 84.69 174 GLY A N 1
ATOM 1338 C CA . GLY A 1 174 ? -2.472 20.976 8.306 1.00 84.69 174 GLY A CA 1
ATOM 1339 C C . GLY A 1 174 ? -2.640 19.721 7.456 1.00 84.69 174 GLY A C 1
ATOM 1340 O O . GLY A 1 174 ? -2.447 19.773 6.242 1.00 84.69 174 GLY A O 1
ATOM 1341 N N . LEU A 1 175 ? -3.132 18.639 8.066 1.00 78.00 175 LEU A N 1
ATOM 1342 C CA . LEU A 1 175 ? -3.438 17.383 7.385 1.00 78.00 175 LEU A CA 1
ATOM 1343 C C . LEU A 1 175 ? -4.387 17.594 6.195 1.00 78.00 175 LEU A C 1
ATOM 1345 O O . LEU A 1 175 ? -4.056 17.224 5.072 1.00 78.00 175 LEU A O 1
ATOM 1349 N N . HIS A 1 176 ? -5.535 18.247 6.407 1.00 79.75 176 HIS A N 1
ATOM 1350 C CA . HIS A 1 176 ? -6.505 18.530 5.341 1.00 79.75 176 HIS A CA 1
ATOM 1351 C C . HIS A 1 176 ? -5.940 19.417 4.222 1.00 79.75 176 HIS A C 1
ATOM 1353 O O . HIS A 1 176 ? -6.311 19.251 3.059 1.00 79.75 176 HIS A O 1
ATOM 1359 N N . THR A 1 177 ? -5.064 20.364 4.556 1.00 85.50 177 THR A N 1
ATOM 1360 C CA . THR A 1 177 ? -4.443 21.264 3.576 1.00 85.50 177 THR A CA 1
ATOM 1361 C C . THR A 1 177 ? -3.474 20.503 2.683 1.00 85.50 177 THR A C 1
ATOM 1363 O O . THR A 1 177 ? -3.547 20.625 1.460 1.00 85.50 177 THR A O 1
ATOM 1366 N N . VAL A 1 178 ? -2.610 19.676 3.276 1.00 79.06 178 VAL A N 1
ATOM 1367 C CA . VAL A 1 178 ? -1.665 18.856 2.509 1.00 79.06 178 VAL A CA 1
ATOM 1368 C C . VAL A 1 178 ? -2.406 17.792 1.696 1.00 79.06 178 VAL A C 1
ATOM 1370 O O . VAL A 1 178 ? -2.077 17.605 0.528 1.00 79.06 178 VAL A O 1
ATOM 1373 N N . PHE A 1 179 ? -3.462 17.181 2.246 1.00 76.81 179 PHE A N 1
ATOM 1374 C CA . PHE A 1 179 ? -4.338 16.270 1.500 1.00 76.81 179 PHE A CA 1
ATOM 1375 C C . PHE A 1 179 ? -4.907 16.905 0.233 1.00 76.81 179 PHE A C 1
ATOM 1377 O O . PHE A 1 179 ? -4.820 16.301 -0.828 1.00 76.81 179 PHE A O 1
ATOM 1384 N N . LYS A 1 180 ? -5.425 18.139 0.311 1.00 80.44 180 LYS A N 1
ATOM 1385 C CA . LYS A 1 180 ? -5.901 18.853 -0.886 1.00 80.44 180 LYS A CA 1
ATOM 1386 C C . LYS A 1 180 ? -4.796 19.059 -1.922 1.00 80.44 180 LYS A C 1
ATOM 1388 O O . LYS A 1 180 ? -5.064 18.981 -3.116 1.00 80.44 180 LYS A O 1
ATOM 1393 N N . GLY A 1 181 ? -3.569 19.327 -1.472 1.00 81.00 181 GLY A N 1
ATOM 1394 C CA . GLY A 1 181 ? -2.408 19.420 -2.358 1.00 81.00 181 GLY A CA 1
ATOM 1395 C C . GLY A 1 181 ? -2.120 18.095 -3.067 1.00 81.00 181 GLY A C 1
ATOM 1396 O O . GLY A 1 181 ? -1.901 18.085 -4.277 1.00 81.00 181 GLY A O 1
ATOM 1397 N N . VAL A 1 182 ? -2.184 16.978 -2.337 1.00 75.69 182 VAL A N 1
ATOM 1398 C CA . VAL A 1 182 ? -2.046 15.635 -2.917 1.00 75.69 182 VAL A CA 1
ATOM 1399 C C . VAL A 1 182 ? -3.178 15.344 -3.897 1.00 75.69 182 VAL A C 1
ATOM 1401 O O . VAL A 1 182 ? -2.885 14.939 -5.016 1.00 75.69 182 VAL A O 1
ATOM 1404 N N . ASP A 1 183 ? -4.436 15.642 -3.559 1.00 77.12 183 ASP A N 1
ATOM 1405 C CA . ASP A 1 183 ? -5.583 15.453 -4.460 1.00 77.12 183 ASP A CA 1
ATOM 1406 C C . ASP A 1 183 ? -5.382 16.166 -5.808 1.00 77.12 183 ASP A C 1
ATOM 1408 O O . ASP A 1 183 ? -5.737 15.631 -6.858 1.00 77.12 183 ASP A O 1
ATOM 1412 N N . TRP A 1 184 ? -4.782 17.361 -5.809 1.00 81.62 184 TRP A N 1
ATOM 1413 C CA . TRP A 1 184 ? -4.452 18.070 -7.049 1.00 81.62 184 TRP A CA 1
ATOM 1414 C C . TRP A 1 184 ? -3.372 17.362 -7.871 1.00 81.62 184 TRP A C 1
ATOM 1416 O O . TRP A 1 184 ? -3.479 17.327 -9.096 1.00 81.62 184 TRP A O 1
ATOM 1426 N N . LEU A 1 185 ? -2.360 16.777 -7.226 1.00 79.94 185 LEU A N 1
ATOM 1427 C CA . LEU A 1 185 ? -1.329 15.997 -7.919 1.00 79.94 185 LEU A CA 1
ATOM 1428 C C . LEU A 1 185 ? -1.866 14.662 -8.446 1.00 79.94 185 LEU A C 1
ATOM 1430 O O . LEU A 1 185 ? -1.499 14.262 -9.549 1.00 79.94 185 LEU A O 1
ATOM 1434 N N . VAL A 1 186 ? -2.778 14.013 -7.720 1.00 76.62 186 VAL A N 1
ATOM 1435 C CA . VAL A 1 186 ? -3.444 12.768 -8.143 1.00 76.62 186 VAL A CA 1
ATOM 1436 C C . VAL A 1 186 ? -4.185 12.959 -9.471 1.00 76.62 186 VAL A C 1
ATOM 1438 O O . VAL A 1 186 ? -4.177 12.073 -10.324 1.00 76.62 186 VAL A O 1
ATOM 1441 N N . LEU A 1 187 ? -4.764 14.142 -9.716 1.00 81.38 187 LEU A N 1
ATOM 1442 C CA . LEU A 1 187 ? -5.384 14.469 -11.012 1.00 81.38 187 LEU A CA 1
ATOM 1443 C C . LEU A 1 187 ? -4.386 14.441 -12.181 1.00 81.38 187 LEU A C 1
ATOM 1445 O O . LEU A 1 187 ? -4.786 14.215 -13.323 1.00 81.38 187 LEU A O 1
ATOM 1449 N N . LEU A 1 188 ? -3.101 14.666 -11.904 1.00 83.94 188 LEU A N 1
ATOM 1450 C CA . LEU A 1 188 ? -2.016 14.617 -12.882 1.00 83.94 188 LEU A CA 1
ATOM 1451 C C . LEU A 1 188 ? -1.374 13.222 -12.974 1.00 83.94 188 LEU A C 1
ATOM 1453 O O . LEU A 1 188 ? -0.604 12.973 -13.905 1.00 83.94 188 LEU A O 1
ATOM 1457 N N . LEU A 1 189 ? -1.700 12.296 -12.062 1.00 81.44 189 LEU A N 1
ATOM 1458 C CA . LEU A 1 189 ? -1.105 10.960 -12.021 1.00 81.44 189 LEU A CA 1
ATOM 1459 C C . LEU A 1 189 ? -1.304 10.160 -13.321 1.00 81.44 189 LEU A C 1
ATOM 1461 O O . LEU A 1 189 ? -0.319 9.579 -13.783 1.00 81.44 189 LEU A O 1
ATOM 1465 N N . PRO A 1 190 ? -2.488 10.142 -13.974 1.00 86.50 190 PRO A N 1
ATOM 1466 C CA . PRO A 1 190 ? -2.646 9.428 -15.240 1.00 86.50 190 PRO A CA 1
ATOM 1467 C C . PRO A 1 190 ? -1.620 9.878 -16.286 1.00 86.50 190 PRO A C 1
ATOM 1469 O O . PRO A 1 190 ? -1.012 9.055 -16.968 1.00 86.50 190 PRO A O 1
ATOM 1472 N N . PHE A 1 191 ? -1.358 11.184 -16.360 1.00 87.94 191 PHE A N 1
ATOM 1473 C CA . PHE A 1 191 ? -0.359 11.738 -17.267 1.00 87.94 191 PHE A CA 1
ATOM 1474 C C . PHE A 1 191 ? 1.073 11.381 -16.842 1.00 87.94 191 PHE A C 1
ATOM 1476 O O . PHE A 1 191 ? 1.880 10.986 -17.683 1.00 87.94 191 PHE A O 1
ATOM 1483 N N . ALA A 1 192 ? 1.383 11.437 -15.542 1.00 85.44 192 ALA A N 1
ATOM 1484 C CA . ALA A 1 192 ? 2.684 11.020 -15.013 1.00 85.44 192 ALA A CA 1
ATOM 1485 C C . ALA A 1 192 ? 3.006 9.553 -15.350 1.00 85.44 192 ALA A C 1
ATOM 1487 O O . ALA A 1 192 ? 4.135 9.244 -15.746 1.00 85.44 192 ALA A O 1
ATOM 1488 N N . VAL A 1 193 ? 2.011 8.669 -15.217 1.00 86.31 193 VAL A N 1
ATOM 1489 C CA . VAL A 1 193 ? 2.113 7.235 -15.523 1.00 86.31 193 VAL A CA 1
ATOM 1490 C C . VAL A 1 193 ? 2.265 7.007 -17.021 1.00 86.31 193 VAL A C 1
ATOM 1492 O O . VAL A 1 193 ? 3.143 6.246 -17.420 1.00 86.31 193 VAL A O 1
ATOM 1495 N N . PHE A 1 194 ? 1.494 7.703 -17.860 1.00 90.06 194 PHE A N 1
ATOM 1496 C CA . PHE A 1 194 ? 1.688 7.665 -19.312 1.00 90.06 194 PHE A CA 1
ATOM 1497 C C . PHE A 1 194 ? 3.132 8.017 -19.695 1.00 90.06 194 PHE A C 1
ATOM 1499 O O . PHE A 1 194 ? 3.804 7.235 -20.368 1.00 90.06 194 PHE A O 1
ATOM 1506 N N . CYS A 1 195 ? 3.642 9.148 -19.201 1.00 89.62 195 CYS A N 1
ATOM 1507 C CA . CYS A 1 195 ? 5.012 9.593 -19.445 1.00 89.62 195 CYS A CA 1
ATOM 1508 C C . CYS A 1 195 ? 6.056 8.575 -18.950 1.00 89.62 195 CYS A C 1
ATOM 1510 O O . CYS A 1 195 ? 7.031 8.298 -19.654 1.00 89.62 195 CYS A O 1
ATOM 1512 N N . ALA A 1 196 ? 5.838 7.978 -17.771 1.00 86.31 196 ALA A N 1
ATOM 1513 C CA . ALA A 1 196 ? 6.707 6.938 -17.221 1.00 86.31 196 ALA A CA 1
ATOM 1514 C C . ALA A 1 196 ? 6.762 5.702 -18.127 1.00 86.31 196 ALA A C 1
ATOM 1516 O O . ALA A 1 196 ? 7.849 5.211 -18.427 1.00 86.31 196 ALA A O 1
ATOM 1517 N N . VAL A 1 197 ? 5.599 5.220 -18.579 1.00 88.00 197 VAL A N 1
ATOM 1518 C CA . VAL A 1 197 ? 5.469 4.026 -19.427 1.00 88.00 197 VAL A CA 1
ATOM 1519 C C . VAL A 1 197 ? 6.115 4.255 -20.790 1.00 88.00 197 VAL A C 1
ATOM 1521 O O . VAL A 1 197 ? 6.913 3.424 -21.225 1.00 88.00 197 VAL A O 1
ATOM 1524 N N . VAL A 1 198 ? 5.844 5.398 -21.430 1.00 90.75 198 VAL A N 1
ATOM 1525 C CA . VAL A 1 198 ? 6.449 5.757 -22.723 1.00 90.75 198 VAL A CA 1
ATOM 1526 C C . VAL A 1 198 ? 7.972 5.793 -22.611 1.00 90.75 198 VAL A C 1
ATOM 1528 O O . VAL A 1 198 ? 8.657 5.158 -23.414 1.00 90.75 198 VAL A O 1
ATOM 1531 N N . LYS A 1 199 ? 8.515 6.453 -21.577 1.00 88.75 199 LYS A N 1
ATOM 1532 C CA . LYS A 1 199 ? 9.965 6.495 -21.340 1.00 88.75 199 LYS A CA 1
ATOM 1533 C C . LYS A 1 199 ? 10.539 5.113 -21.034 1.00 88.75 199 LYS A C 1
ATOM 1535 O O . LYS A 1 199 ? 11.631 4.794 -21.498 1.00 88.75 199 LYS A O 1
ATOM 1540 N N . ALA A 1 200 ? 9.853 4.306 -20.229 1.00 84.94 200 ALA A N 1
ATOM 1541 C CA . ALA A 1 200 ? 10.336 2.988 -19.834 1.00 84.94 200 ALA A CA 1
ATOM 1542 C C . ALA A 1 200 ? 10.445 2.046 -21.040 1.00 84.94 200 ALA A C 1
ATOM 1544 O O . ALA A 1 200 ? 11.486 1.422 -21.237 1.00 84.94 200 ALA A O 1
ATOM 1545 N N . ILE A 1 201 ? 9.415 2.012 -21.887 1.00 89.44 201 ILE A N 1
ATOM 1546 C CA . ILE A 1 201 ? 9.414 1.203 -23.112 1.00 89.44 201 ILE A CA 1
ATOM 1547 C C . ILE A 1 201 ? 10.396 1.772 -24.140 1.00 89.44 201 ILE A C 1
ATOM 1549 O O . ILE A 1 201 ? 11.114 1.007 -24.777 1.00 89.44 201 ILE A O 1
ATOM 1553 N N . GLY A 1 202 ? 10.492 3.098 -24.263 1.00 88.00 202 GLY A N 1
ATOM 1554 C CA . GLY A 1 202 ? 11.449 3.747 -25.159 1.00 88.00 202 GLY A CA 1
ATOM 1555 C C . GLY A 1 202 ? 12.912 3.462 -24.818 1.00 88.00 202 GLY A C 1
ATOM 1556 O O . GLY A 1 202 ? 13.720 3.236 -25.717 1.00 88.00 202 GLY A O 1
ATOM 1557 N N . ALA A 1 203 ? 13.250 3.446 -23.524 1.00 85.00 203 ALA A N 1
ATOM 1558 C CA . ALA A 1 203 ? 14.619 3.246 -23.049 1.00 85.00 203 ALA A CA 1
ATOM 1559 C C . ALA A 1 203 ? 15.018 1.768 -22.936 1.00 85.00 203 ALA A C 1
ATOM 1561 O O . ALA A 1 203 ? 16.157 1.413 -23.229 1.00 85.00 203 ALA A O 1
ATOM 1562 N N . SER A 1 204 ? 14.102 0.914 -22.481 1.00 82.06 204 SER A N 1
ATOM 1563 C CA . SER A 1 204 ? 14.417 -0.461 -22.071 1.00 82.06 204 SER A CA 1
ATOM 1564 C C . SER A 1 204 ? 13.627 -1.522 -22.844 1.00 82.06 204 SER A C 1
ATOM 1566 O O . SER A 1 204 ? 13.852 -2.713 -22.647 1.00 82.06 204 SER A O 1
ATOM 1568 N N . GLY A 1 205 ? 12.744 -1.116 -23.758 1.00 84.94 205 GLY A N 1
ATOM 1569 C CA . GLY A 1 205 ? 11.946 -2.015 -24.585 1.00 84.94 205 GLY A CA 1
ATOM 1570 C C . GLY A 1 205 ? 10.760 -2.640 -23.849 1.00 84.94 205 GLY A C 1
ATOM 1571 O O . GLY A 1 205 ? 10.412 -2.287 -22.721 1.00 84.94 205 GLY A O 1
ATOM 1572 N N . LEU A 1 206 ? 10.115 -3.604 -24.510 1.00 83.19 206 LEU A N 1
ATOM 1573 C CA . LEU A 1 206 ? 8.899 -4.246 -24.002 1.00 83.19 206 LEU A CA 1
ATOM 1574 C C . LEU A 1 206 ? 9.152 -5.192 -22.813 1.00 83.19 206 LEU A C 1
ATOM 1576 O O . LEU A 1 206 ? 8.209 -5.563 -22.117 1.00 83.19 206 LEU A O 1
ATOM 1580 N N . SER A 1 207 ? 10.412 -5.543 -22.537 1.00 81.25 207 SER A N 1
ATOM 1581 C CA . SER A 1 207 ? 10.803 -6.352 -21.372 1.00 81.25 207 SER A CA 1
ATOM 1582 C C . SER A 1 207 ? 10.434 -5.685 -20.041 1.00 81.25 207 SER A C 1
ATOM 1584 O O . SER A 1 207 ? 10.181 -6.369 -19.049 1.00 81.25 207 SER A O 1
ATOM 1586 N N . VAL A 1 208 ? 10.307 -4.352 -20.009 1.00 83.31 208 VAL A N 1
ATOM 1587 C CA . VAL A 1 208 ? 9.804 -3.655 -18.817 1.00 83.31 208 VAL A CA 1
ATOM 1588 C C . VAL A 1 208 ? 8.357 -4.023 -18.519 1.00 83.31 208 VAL A C 1
ATOM 1590 O O . VAL A 1 208 ? 7.999 -4.210 -17.357 1.00 83.31 208 VAL A O 1
ATOM 1593 N N . ALA A 1 209 ? 7.528 -4.184 -19.552 1.00 82.69 209 ALA A N 1
ATOM 1594 C CA . ALA A 1 209 ? 6.128 -4.544 -19.373 1.00 82.69 209 ALA A CA 1
ATOM 1595 C C . ALA A 1 209 ? 5.982 -5.943 -18.755 1.00 82.69 209 ALA A C 1
ATOM 1597 O O . ALA A 1 209 ? 5.158 -6.118 -17.859 1.00 82.69 209 ALA A O 1
ATOM 1598 N N . SER A 1 210 ? 6.810 -6.918 -19.159 1.00 84.50 210 SER A N 1
ATOM 1599 C CA . SER A 1 210 ? 6.806 -8.254 -18.544 1.00 84.50 210 SER A CA 1
ATOM 1600 C C . SER A 1 210 ? 7.242 -8.224 -17.080 1.00 84.50 210 SER A C 1
ATOM 1602 O O . SER A 1 210 ? 6.608 -8.873 -16.250 1.00 84.50 210 SER A O 1
ATOM 1604 N N . GLY A 1 211 ? 8.264 -7.433 -16.744 1.00 88.38 211 GLY A N 1
ATOM 1605 C CA . GLY A 1 211 ? 8.704 -7.246 -15.362 1.00 88.38 211 GLY A CA 1
ATOM 1606 C C . GLY A 1 211 ? 7.631 -6.634 -14.465 1.00 88.38 211 GLY A C 1
ATOM 1607 O O . GLY A 1 211 ? 7.330 -7.159 -13.394 1.00 88.38 211 GLY A O 1
ATOM 1608 N N . LEU A 1 212 ? 7.002 -5.553 -14.932 1.00 87.06 212 LEU A N 1
ATOM 1609 C CA . LEU A 1 212 ? 5.913 -4.890 -14.212 1.00 87.06 212 LEU A CA 1
ATOM 1610 C C . LEU A 1 212 ? 4.671 -5.780 -14.087 1.00 87.06 212 LEU A C 1
ATOM 1612 O O . LEU A 1 212 ? 4.008 -5.756 -13.052 1.00 87.06 212 LEU A O 1
ATOM 1616 N N . LEU A 1 213 ? 4.367 -6.592 -15.103 1.00 88.69 213 LEU A N 1
ATOM 1617 C CA . LEU A 1 213 ? 3.277 -7.562 -15.037 1.00 88.69 213 LEU A CA 1
ATOM 1618 C C . LEU A 1 213 ? 3.565 -8.660 -14.005 1.00 88.69 213 LEU A C 1
ATOM 1620 O O . LEU A 1 213 ? 2.691 -8.975 -13.200 1.00 88.69 213 LEU A O 1
ATOM 1624 N N . ALA A 1 214 ? 4.783 -9.212 -13.986 1.00 91.88 214 ALA A N 1
ATOM 1625 C CA . ALA A 1 214 ? 5.190 -10.206 -12.993 1.00 91.88 214 ALA A CA 1
ATOM 1626 C C . ALA A 1 214 ? 5.101 -9.643 -11.566 1.00 91.88 214 ALA A C 1
ATOM 1628 O O . ALA A 1 214 ? 4.575 -10.303 -10.668 1.00 91.88 214 ALA A O 1
ATOM 1629 N N . TYR A 1 215 ? 5.545 -8.400 -11.375 1.00 91.44 215 TYR A N 1
ATOM 1630 C CA . TYR A 1 215 ? 5.390 -7.668 -10.122 1.00 91.44 215 TYR A CA 1
ATOM 1631 C C . TYR A 1 215 ? 3.917 -7.494 -9.718 1.00 91.44 215 TYR A C 1
ATOM 1633 O O . TYR A 1 215 ? 3.532 -7.855 -8.605 1.00 91.44 215 TYR A O 1
ATOM 1641 N N . PHE A 1 216 ? 3.073 -7.003 -10.631 1.00 91.06 216 PHE A N 1
ATOM 1642 C CA . PHE A 1 216 ? 1.642 -6.820 -10.388 1.00 91.06 216 PHE A CA 1
ATOM 1643 C C . PHE A 1 216 ? 0.952 -8.129 -9.985 1.00 91.06 216 PHE A C 1
ATOM 1645 O O . PHE A 1 216 ? 0.176 -8.156 -9.025 1.00 91.06 216 PHE A O 1
ATOM 1652 N N . LEU A 1 217 ? 1.250 -9.224 -10.689 1.00 94.00 217 LEU A N 1
ATOM 1653 C CA . LEU A 1 217 ? 0.697 -10.541 -10.385 1.00 94.00 217 LEU A CA 1
ATOM 1654 C C . LEU A 1 217 ? 1.182 -11.053 -9.025 1.00 94.00 217 LEU A C 1
ATOM 1656 O O . LEU A 1 217 ? 0.366 -11.554 -8.257 1.00 94.00 217 LEU A O 1
ATOM 1660 N N . ALA A 1 218 ? 2.462 -10.875 -8.690 1.00 95.44 218 ALA A N 1
ATOM 1661 C CA . ALA A 1 218 ? 3.005 -11.251 -7.386 1.00 95.44 218 ALA A CA 1
ATOM 1662 C C . ALA A 1 218 ? 2.290 -10.515 -6.238 1.00 95.44 218 ALA A C 1
ATOM 1664 O O . ALA A 1 218 ? 1.818 -11.154 -5.294 1.00 95.44 218 ALA A O 1
ATOM 1665 N N . CYS A 1 219 ? 2.123 -9.194 -6.349 1.00 94.06 219 CYS A N 1
ATOM 1666 C CA . CYS A 1 219 ? 1.360 -8.402 -5.381 1.00 94.06 219 CYS A CA 1
ATOM 1667 C C . CYS A 1 219 ? -0.102 -8.861 -5.289 1.00 94.06 219 CYS A C 1
ATOM 1669 O O . CYS A 1 219 ? -0.616 -9.063 -4.190 1.00 94.06 219 CYS A O 1
ATOM 1671 N N . SER A 1 220 ? -0.758 -9.074 -6.433 1.00 94.00 220 SER A N 1
ATOM 1672 C CA . SER A 1 220 ? -2.166 -9.488 -6.494 1.00 94.00 220 SER A CA 1
ATOM 1673 C C . SER A 1 220 ? -2.390 -10.851 -5.839 1.00 94.00 220 SER A C 1
ATOM 1675 O O . SER A 1 220 ? -3.316 -11.017 -5.045 1.00 94.00 220 SER A O 1
ATOM 1677 N N . VAL A 1 221 ? -1.512 -11.817 -6.125 1.00 96.44 221 VAL A N 1
ATOM 1678 C CA . VAL A 1 221 ? -1.527 -13.133 -5.477 1.00 96.44 221 VAL A CA 1
ATOM 1679 C C . VAL A 1 221 ? -1.307 -12.973 -3.976 1.00 96.44 221 VAL A C 1
ATOM 1681 O O . VAL A 1 221 ? -2.053 -13.560 -3.202 1.00 96.44 221 VAL A O 1
ATOM 1684 N N . GLY A 1 222 ? -0.364 -12.137 -3.540 1.00 96.69 222 GLY A N 1
ATOM 1685 C CA . GLY A 1 222 ? -0.112 -11.911 -2.115 1.00 96.69 222 GLY A CA 1
ATOM 1686 C C . GLY A 1 222 ? -1.282 -11.317 -1.362 1.00 96.69 222 GLY A C 1
ATOM 1687 O O . GLY A 1 222 ? -1.650 -11.834 -0.308 1.00 96.69 222 GLY A O 1
ATOM 1688 N N . MET A 1 223 ? -1.922 -10.298 -1.925 1.00 94.94 223 MET A N 1
ATOM 1689 C CA . MET A 1 223 ? -3.139 -9.730 -1.348 1.00 94.94 223 MET A CA 1
ATOM 1690 C C . MET A 1 223 ? -4.261 -10.771 -1.284 1.00 94.94 223 MET A C 1
ATOM 1692 O O . MET A 1 223 ? -4.952 -10.864 -0.270 1.00 94.94 223 MET A O 1
ATOM 1696 N N . LEU A 1 224 ? -4.412 -11.604 -2.321 1.00 95.50 224 LEU A N 1
ATOM 1697 C CA . LEU A 1 224 ? -5.396 -12.686 -2.324 1.00 95.50 224 LEU A CA 1
ATOM 1698 C C . LEU A 1 224 ? -5.098 -13.731 -1.238 1.00 95.50 224 LEU A C 1
ATOM 1700 O O . LEU A 1 224 ? -6.007 -14.122 -0.507 1.00 95.50 224 LEU A O 1
ATOM 1704 N N . LEU A 1 225 ? -3.837 -14.150 -1.093 1.00 96.75 225 LEU A N 1
ATOM 1705 C CA . LEU A 1 225 ? -3.417 -15.071 -0.036 1.00 96.75 225 LEU A CA 1
ATOM 1706 C C . LEU A 1 225 ? -3.668 -14.475 1.351 1.00 96.75 225 LEU A C 1
ATOM 1708 O O . LEU A 1 225 ? -4.148 -15.181 2.233 1.00 96.75 225 LEU A O 1
ATOM 1712 N N . HIS A 1 226 ? -3.405 -13.181 1.540 1.00 96.00 226 HIS A N 1
ATOM 1713 C CA . HIS A 1 226 ? -3.671 -12.495 2.803 1.00 96.00 226 HIS A CA 1
ATOM 1714 C C . HIS A 1 226 ? -5.169 -12.465 3.125 1.00 96.00 226 HIS A C 1
ATOM 1716 O O . HIS A 1 226 ? -5.576 -12.810 4.234 1.00 96.00 226 HIS A O 1
ATOM 1722 N N . ILE A 1 227 ? -6.017 -12.166 2.137 1.00 94.25 227 ILE A N 1
ATOM 1723 C CA . ILE A 1 227 ? -7.475 -12.216 2.298 1.00 94.25 227 ILE A CA 1
ATOM 1724 C C . ILE A 1 227 ? -7.937 -13.624 2.692 1.00 94.25 227 ILE A C 1
ATOM 1726 O O . ILE A 1 227 ? -8.712 -13.776 3.639 1.00 94.25 227 ILE A O 1
ATOM 1730 N N . VAL A 1 228 ? -7.474 -14.649 1.974 1.00 93.06 228 VAL A N 1
ATOM 1731 C CA . VAL A 1 228 ? -7.913 -16.038 2.165 1.00 93.06 228 VAL A CA 1
ATOM 1732 C C . VAL A 1 228 ? -7.396 -16.614 3.480 1.00 93.06 228 VAL A C 1
ATOM 1734 O O . VAL A 1 228 ? -8.174 -17.188 4.233 1.00 93.06 228 VAL A O 1
ATOM 1737 N N . PHE A 1 229 ? -6.113 -16.455 3.793 1.00 93.12 229 PHE A N 1
ATOM 1738 C CA . PHE A 1 229 ? -5.514 -17.106 4.957 1.00 93.12 229 PHE A CA 1
ATOM 1739 C C . PHE A 1 229 ? -5.579 -16.267 6.227 1.00 93.12 229 PHE A C 1
ATOM 1741 O O . PHE A 1 229 ? -5.792 -16.830 7.298 1.00 93.12 229 PHE A O 1
ATOM 1748 N N . CYS A 1 230 ? -5.422 -14.946 6.148 1.00 94.25 230 CYS A N 1
ATOM 1749 C CA . CYS A 1 230 ? -5.450 -14.098 7.337 1.00 94.25 230 CYS A CA 1
ATOM 1750 C C . CYS A 1 230 ? -6.891 -13.720 7.696 1.00 94.25 230 CYS A C 1
ATOM 1752 O O . CYS A 1 230 ? -7.404 -14.114 8.748 1.00 94.25 230 CYS A O 1
ATOM 1754 N N . TYR A 1 231 ? -7.589 -13.007 6.809 1.00 92.12 231 TYR A N 1
ATOM 1755 C CA . TYR A 1 231 ? -8.903 -12.460 7.152 1.00 92.12 231 TYR A CA 1
ATOM 1756 C C . TYR A 1 231 ? -9.985 -13.527 7.286 1.00 92.12 231 TYR A C 1
ATOM 1758 O O . TYR A 1 231 ? -10.758 -13.474 8.245 1.00 92.12 231 TYR A O 1
ATOM 1766 N N . GLN A 1 232 ? -10.052 -14.521 6.389 1.00 92.75 232 GLN A N 1
ATOM 1767 C CA . GLN A 1 232 ? -11.061 -15.576 6.554 1.00 92.75 232 GLN A CA 1
ATOM 1768 C C . GLN A 1 232 ? -10.823 -16.404 7.818 1.00 92.75 232 GLN A C 1
ATOM 1770 O O . GLN A 1 232 ? -11.801 -16.784 8.458 1.00 92.75 232 GLN A O 1
ATOM 1775 N N . SER A 1 233 ? -9.570 -16.615 8.235 1.00 92.69 233 SER A N 1
ATOM 1776 C CA . SER A 1 233 ? -9.266 -17.273 9.513 1.00 92.69 233 SER A CA 1
ATOM 1777 C C . SER A 1 233 ? -9.787 -16.464 10.698 1.00 92.69 233 SER A C 1
ATOM 1779 O O . SER A 1 233 ? -10.449 -17.022 11.575 1.00 92.69 233 SER A O 1
ATOM 1781 N N . TRP A 1 234 ? -9.583 -15.142 10.702 1.00 92.56 234 TRP A N 1
ATOM 1782 C CA . TRP A 1 234 ? -10.168 -14.270 11.725 1.00 92.56 234 TRP A CA 1
ATOM 1783 C C . TRP A 1 234 ? -11.691 -14.379 11.775 1.00 92.56 234 TRP A C 1
ATOM 1785 O O . TRP A 1 234 ? -12.271 -14.557 12.848 1.00 92.56 234 TRP A O 1
ATOM 1795 N N . ILE A 1 235 ? -12.349 -14.320 10.619 1.00 92.12 235 ILE A N 1
ATOM 1796 C CA . ILE A 1 235 ? -13.812 -14.363 10.534 1.00 92.12 235 ILE A CA 1
ATOM 1797 C C . ILE A 1 235 ? -14.349 -15.735 10.960 1.00 92.12 235 ILE A C 1
ATOM 1799 O O . ILE A 1 235 ? -15.323 -15.802 11.711 1.00 92.12 235 ILE A O 1
ATOM 1803 N N . HIS A 1 236 ? -13.715 -16.819 10.512 1.00 91.19 236 HIS A N 1
ATOM 1804 C CA . HIS A 1 236 ? -14.167 -18.182 10.765 1.00 91.19 236 HIS A CA 1
ATOM 1805 C C . HIS A 1 236 ? -13.933 -18.608 12.219 1.00 91.19 236 HIS A C 1
ATOM 1807 O O . HIS A 1 236 ? -14.878 -19.021 12.891 1.00 91.19 236 HIS A O 1
ATOM 1813 N N . PHE A 1 237 ? -12.704 -18.469 12.728 1.00 92.31 237 PHE A N 1
ATOM 1814 C CA . PHE A 1 237 ? -12.344 -18.969 14.059 1.00 92.31 237 PHE A CA 1
ATOM 1815 C C . PHE A 1 237 ? -12.773 -18.030 15.191 1.00 92.31 237 PHE A C 1
ATOM 1817 O O . PHE A 1 237 ? -13.232 -18.499 16.236 1.00 92.31 237 PHE A O 1
ATOM 1824 N N . PHE A 1 238 ? -12.662 -16.712 14.995 1.00 90.81 238 PHE A N 1
ATOM 1825 C CA . PHE A 1 238 ? -12.908 -15.728 16.057 1.00 90.81 238 PHE A CA 1
ATOM 1826 C C . PHE A 1 238 ? -14.221 -14.972 15.871 1.00 90.81 238 PHE A C 1
ATOM 1828 O O . PHE A 1 238 ? -14.961 -14.791 16.836 1.00 90.81 238 PHE A O 1
ATOM 1835 N N . GLY A 1 239 ? -14.535 -14.564 14.639 1.00 87.38 239 GLY A N 1
ATOM 1836 C CA . GLY A 1 239 ? -15.794 -13.892 14.321 1.00 87.38 239 GLY A CA 1
ATOM 1837 C C . GLY A 1 239 ? -17.006 -14.814 14.449 1.00 87.38 239 GLY A C 1
ATOM 1838 O O . GLY A 1 239 ? -18.081 -14.355 14.826 1.00 87.38 239 GLY A O 1
ATOM 1839 N N . LYS A 1 240 ? -16.836 -16.114 14.163 1.00 90.00 240 LYS A N 1
ATOM 1840 C CA . LYS A 1 240 ? -17.904 -17.132 14.137 1.00 90.00 240 LYS A CA 1
ATOM 1841 C C . LYS A 1 240 ? -19.101 -16.717 13.266 1.00 90.00 240 LYS A C 1
ATOM 1843 O O . LYS A 1 240 ? -20.238 -17.114 13.517 1.00 90.00 240 LYS A O 1
ATOM 1848 N N . ILE A 1 241 ? -18.838 -15.923 12.227 1.00 89.94 241 ILE A N 1
ATOM 1849 C CA . ILE A 1 241 ? -19.825 -15.505 11.228 1.00 89.94 241 ILE A CA 1
ATOM 1850 C C . ILE A 1 241 ? -19.659 -16.412 10.002 1.00 89.94 241 ILE A C 1
ATOM 1852 O O . ILE A 1 241 ? -18.528 -16.623 9.555 1.00 89.94 241 ILE A O 1
ATOM 1856 N N . PRO A 1 242 ? -20.750 -16.932 9.405 1.00 93.31 242 PRO A N 1
ATOM 1857 C CA . PRO A 1 242 ? -20.656 -17.664 8.148 1.00 93.31 242 PRO A CA 1
ATOM 1858 C C . PRO A 1 242 ? -19.967 -16.808 7.078 1.00 93.31 242 PRO A C 1
ATOM 1860 O O . PRO A 1 242 ? -20.438 -15.712 6.774 1.00 93.31 242 PRO A O 1
ATOM 1863 N N . LEU A 1 243 ? -18.888 -17.312 6.465 1.00 92.75 243 LEU A N 1
ATOM 1864 C CA . LEU A 1 243 ? -18.095 -16.556 5.479 1.00 92.75 243 LEU A CA 1
ATOM 1865 C C . LEU A 1 243 ? -18.961 -15.989 4.348 1.00 92.75 243 LEU A C 1
ATOM 1867 O O . LEU A 1 243 ? -18.775 -14.853 3.925 1.00 92.75 243 LEU A O 1
ATOM 1871 N N . ARG A 1 244 ? -19.970 -16.749 3.905 1.00 93.88 244 ARG A N 1
ATOM 1872 C CA . ARG A 1 244 ? -20.927 -16.298 2.888 1.00 93.88 244 ARG A CA 1
ATOM 1873 C C . ARG A 1 244 ? -21.714 -15.062 3.329 1.00 93.88 244 ARG A C 1
ATOM 1875 O O . ARG A 1 244 ? -21.969 -14.187 2.510 1.00 93.88 244 ARG A O 1
ATOM 1882 N N . HIS A 1 245 ? -22.103 -14.990 4.601 1.00 93.44 245 HIS A N 1
ATOM 1883 C CA . HIS A 1 245 ? -22.792 -13.821 5.137 1.00 93.44 245 HIS A CA 1
ATOM 1884 C C . HIS A 1 245 ? -21.839 -12.630 5.262 1.00 93.44 245 HIS A C 1
ATOM 1886 O O . HIS A 1 245 ? -22.199 -11.540 4.832 1.00 93.44 245 HIS A O 1
ATOM 1892 N N . PHE A 1 246 ? -20.611 -12.852 5.747 1.00 94.81 246 PHE A N 1
ATOM 1893 C CA . PHE A 1 246 ? -19.592 -11.803 5.810 1.00 94.81 246 PHE A CA 1
ATOM 1894 C C . PHE A 1 246 ? -19.338 -11.174 4.436 1.00 94.81 246 PHE A C 1
ATOM 1896 O O . PHE A 1 246 ? -19.486 -9.967 4.280 1.00 94.81 246 PHE A O 1
ATOM 1903 N N . TRP A 1 247 ? -19.024 -11.985 3.422 1.00 94.19 247 TRP A N 1
ATOM 1904 C CA . TRP A 1 247 ? -18.699 -11.485 2.082 1.00 94.19 247 TRP A CA 1
ATOM 1905 C C . TRP A 1 247 ? -19.890 -10.852 1.362 1.00 94.19 247 TRP A C 1
ATOM 1907 O O . TRP A 1 247 ? -19.691 -9.954 0.547 1.00 94.19 247 TRP A O 1
ATOM 1917 N N . LYS A 1 248 ? -21.124 -11.261 1.685 1.00 94.56 248 LYS A N 1
ATOM 1918 C CA . LYS A 1 248 ? -22.332 -10.601 1.173 1.00 94.56 248 LYS A CA 1
ATOM 1919 C C . LYS A 1 248 ? -22.393 -9.133 1.604 1.00 94.56 248 LYS A C 1
ATOM 1921 O O . LYS A 1 248 ? -22.725 -8.283 0.785 1.00 94.56 248 LYS A O 1
ATOM 1926 N N . GLU A 1 249 ? -22.057 -8.842 2.859 1.00 93.50 249 GLU A N 1
ATOM 1927 C CA . GLU A 1 249 ? -22.111 -7.476 3.394 1.00 93.50 249 GLU A CA 1
ATOM 1928 C C . GLU A 1 249 ? -20.806 -6.699 3.151 1.00 93.50 249 GLU A C 1
ATOM 1930 O O . GLU A 1 249 ? -20.843 -5.512 2.838 1.00 93.50 249 GLU A O 1
ATOM 1935 N N . ALA A 1 250 ? -19.649 -7.362 3.235 1.00 92.00 250 ALA A N 1
ATOM 1936 C CA . ALA A 1 250 ? -18.333 -6.759 3.014 1.00 92.00 250 ALA A CA 1
ATOM 1937 C C . ALA A 1 250 ? -18.001 -6.530 1.527 1.00 92.00 250 ALA A C 1
ATOM 1939 O O . ALA A 1 250 ? -17.104 -5.748 1.215 1.00 92.00 250 ALA A O 1
ATOM 1940 N N . GLY A 1 251 ? -18.717 -7.177 0.602 1.00 90.56 251 GLY A N 1
ATOM 1941 C CA . GLY A 1 251 ? -18.492 -7.026 -0.835 1.00 90.56 251 GLY A CA 1
ATOM 1942 C C . GLY A 1 251 ? -18.711 -5.593 -1.327 1.00 90.56 251 GLY A C 1
ATOM 1943 O O . GLY A 1 251 ? -17.863 -5.062 -2.038 1.00 90.56 251 GLY A O 1
ATOM 1944 N N . GLU A 1 252 ? -19.803 -4.940 -0.910 1.00 86.62 252 GLU A N 1
ATOM 1945 C CA . GLU A 1 252 ? -20.113 -3.549 -1.288 1.00 86.62 252 GLU A CA 1
ATOM 1946 C C . GLU A 1 252 ? -18.962 -2.577 -0.943 1.00 86.62 252 GLU A C 1
ATOM 1948 O O . GLU A 1 252 ? -18.443 -1.937 -1.864 1.00 86.62 252 GLU A O 1
ATOM 1953 N N . PRO A 1 253 ? -18.497 -2.470 0.321 1.00 86.50 253 PRO A N 1
ATOM 1954 C CA . PRO A 1 253 ? -17.375 -1.596 0.648 1.00 86.50 253 PRO A CA 1
ATOM 1955 C C . PRO A 1 253 ? -16.056 -2.048 0.010 1.00 86.50 253 PRO A C 1
ATOM 1957 O O . PRO A 1 253 ? -15.266 -1.186 -0.357 1.00 86.50 253 PRO A O 1
ATOM 1960 N N . ALA A 1 254 ? -15.808 -3.349 -0.183 1.00 89.25 254 ALA A N 1
ATOM 1961 C CA . ALA A 1 254 ? -14.586 -3.820 -0.844 1.00 89.25 254 ALA A CA 1
ATOM 1962 C C . ALA A 1 254 ? -14.511 -3.374 -2.316 1.00 89.25 254 ALA A C 1
ATOM 1964 O O . ALA A 1 254 ? -13.486 -2.849 -2.753 1.00 89.25 254 ALA A O 1
ATOM 1965 N N . PHE A 1 255 ? -15.604 -3.511 -3.074 1.00 81.69 255 PHE A N 1
ATOM 1966 C CA . PHE A 1 255 ? -15.668 -3.025 -4.456 1.00 81.69 255 PHE A CA 1
ATOM 1967 C C . PHE A 1 255 ? -15.600 -1.500 -4.532 1.00 81.69 255 PHE A C 1
ATOM 1969 O O . PHE A 1 255 ? -14.949 -0.957 -5.427 1.00 81.69 255 PHE A O 1
ATOM 1976 N N . TYR A 1 256 ? -16.234 -0.804 -3.584 1.00 74.69 256 TYR A N 1
ATOM 1977 C CA . TYR A 1 256 ? -16.138 0.649 -3.502 1.00 74.69 256 TYR A CA 1
ATOM 1978 C C . TYR A 1 256 ? -14.695 1.101 -3.231 1.00 74.69 256 TYR A C 1
ATOM 1980 O O . TYR A 1 256 ? -14.185 1.947 -3.965 1.00 74.69 256 TYR A O 1
ATOM 1988 N N . ALA A 1 257 ? -14.010 0.483 -2.258 1.00 80.56 257 ALA A N 1
ATOM 1989 C CA . ALA A 1 257 ? -12.600 0.733 -1.950 1.00 80.56 257 ALA A CA 1
ATOM 1990 C C . ALA A 1 257 ? -11.697 0.491 -3.156 1.00 80.56 257 ALA A C 1
ATOM 1992 O O . ALA A 1 257 ? -10.847 1.328 -3.454 1.00 80.56 257 ALA A O 1
ATOM 1993 N N . PHE A 1 258 ? -11.910 -0.612 -3.875 1.00 81.56 258 PHE A N 1
ATOM 1994 C CA . PHE A 1 258 ? -11.151 -0.931 -5.081 1.00 81.56 258 PHE A CA 1
ATOM 1995 C C . PHE A 1 258 ? -11.325 0.137 -6.173 1.00 81.56 258 PHE A C 1
ATOM 1997 O O . PHE A 1 258 ? -10.361 0.525 -6.828 1.00 81.56 258 PHE A O 1
ATOM 2004 N N . GLY A 1 259 ? -12.543 0.659 -6.351 1.00 67.38 259 GLY A N 1
ATOM 2005 C CA . GLY A 1 259 ? -12.821 1.697 -7.345 1.00 67.38 259 GLY A CA 1
ATOM 2006 C C . GLY A 1 259 ? -12.279 3.081 -6.971 1.00 67.38 259 GLY A C 1
ATOM 2007 O O . GLY A 1 259 ? -11.736 3.777 -7.835 1.00 67.38 259 GLY A O 1
ATOM 2008 N N . ILE A 1 260 ? -12.433 3.486 -5.704 1.00 67.25 260 ILE A N 1
ATOM 2009 C CA . ILE A 1 260 ? -12.107 4.839 -5.219 1.00 67.25 260 ILE A CA 1
ATOM 2010 C C . ILE A 1 260 ? -10.675 4.975 -4.680 1.00 67.25 260 ILE A C 1
ATOM 2012 O O . ILE A 1 260 ? -10.196 6.094 -4.522 1.00 67.25 260 ILE A O 1
ATOM 2016 N N . ASN A 1 261 ? -9.999 3.856 -4.399 1.00 70.19 261 ASN A N 1
ATOM 2017 C CA . ASN A 1 261 ? -8.629 3.783 -3.881 1.00 70.19 261 ASN A CA 1
ATOM 2018 C C . ASN A 1 261 ? -8.388 4.610 -2.598 1.00 70.19 261 ASN A C 1
ATOM 2020 O O . ASN A 1 261 ? -7.343 5.232 -2.422 1.00 70.19 261 ASN A O 1
ATOM 2024 N N . SER A 1 262 ? -9.380 4.658 -1.702 1.00 68.00 262 SER A N 1
ATOM 2025 C CA . SER A 1 262 ? -9.287 5.395 -0.436 1.00 68.00 262 SER A CA 1
ATOM 2026 C C . SER A 1 262 ? -10.055 4.702 0.688 1.00 68.00 262 SER A C 1
ATOM 2028 O O . SER A 1 262 ? -11.282 4.550 0.634 1.00 68.00 262 SER A O 1
ATOM 2030 N N . SER A 1 263 ? -9.337 4.332 1.752 1.00 73.31 263 SER A N 1
ATOM 2031 C CA . SER A 1 263 ? -9.921 3.735 2.960 1.00 73.31 263 SER A CA 1
ATOM 2032 C C . SER A 1 263 ? -10.851 4.711 3.688 1.00 73.31 263 SER A C 1
ATOM 2034 O O . SER A 1 263 ? -11.935 4.320 4.121 1.00 73.31 263 SER A O 1
ATOM 2036 N N . LEU A 1 264 ? -10.479 5.997 3.768 1.00 64.50 264 LEU A N 1
ATOM 2037 C CA . LEU A 1 264 ? -11.304 7.036 4.395 1.00 64.50 264 LEU A CA 1
ATOM 2038 C C . LEU A 1 264 ? -12.581 7.322 3.595 1.00 64.50 264 LEU A C 1
ATOM 2040 O O . LEU A 1 264 ? -13.655 7.418 4.186 1.00 64.50 264 LEU A O 1
ATOM 2044 N N . ALA A 1 265 ? -12.501 7.395 2.262 1.00 63.56 265 ALA A N 1
ATOM 2045 C CA . ALA A 1 265 ? -13.689 7.601 1.427 1.00 63.56 265 ALA A CA 1
ATOM 2046 C C . ALA A 1 265 ? -14.657 6.404 1.471 1.00 63.56 265 ALA A C 1
ATOM 2048 O O . ALA A 1 265 ? -15.859 6.568 1.262 1.00 63.56 265 ALA A O 1
ATOM 2049 N N . THR A 1 266 ? -14.145 5.206 1.765 1.00 76.38 266 THR A N 1
ATOM 2050 C CA . THR A 1 266 ? -14.947 3.977 1.888 1.00 76.38 266 THR A CA 1
ATOM 2051 C C . THR A 1 266 ? -15.622 3.849 3.256 1.00 76.38 266 THR A C 1
ATOM 2053 O O . THR A 1 266 ? -16.625 3.145 3.389 1.00 76.38 266 THR A O 1
ATOM 2056 N N . LEU A 1 267 ? -15.132 4.560 4.276 1.00 71.19 267 LEU A N 1
ATOM 2057 C CA . LEU A 1 267 ? -15.575 4.422 5.663 1.00 71.19 267 LEU A CA 1
ATOM 2058 C C . LEU A 1 267 ? -17.110 4.440 5.859 1.00 71.19 267 LEU A C 1
ATOM 2060 O O . LEU A 1 267 ? -17.607 3.580 6.592 1.00 71.19 267 LEU A O 1
ATOM 2064 N N . PRO A 1 268 ? -17.901 5.321 5.207 1.00 72.00 268 PRO A N 1
ATOM 2065 C CA . PRO A 1 268 ? -19.359 5.297 5.347 1.00 72.00 268 PRO A CA 1
ATOM 2066 C C . PRO A 1 268 ? -20.003 3.981 4.882 1.00 72.00 268 PRO A C 1
ATOM 2068 O O . PRO A 1 268 ? -20.954 3.512 5.509 1.00 72.00 268 PRO A O 1
ATOM 2071 N N . HIS A 1 269 ? -19.487 3.364 3.813 1.00 79.38 269 HIS A N 1
ATOM 2072 C CA . HIS A 1 269 ? -19.956 2.059 3.332 1.00 79.38 269 HIS A CA 1
ATOM 2073 C C . HIS A 1 269 ? -19.517 0.934 4.273 1.00 79.38 269 HIS A C 1
ATOM 2075 O O . HIS A 1 269 ? -20.313 0.048 4.584 1.00 79.38 269 HIS A O 1
ATOM 2081 N N . THR A 1 270 ? -18.294 1.008 4.804 1.00 86.44 270 THR A N 1
ATOM 2082 C CA . THR A 1 270 ? -17.792 0.052 5.801 1.00 86.44 270 THR A CA 1
ATOM 2083 C C . THR A 1 270 ? -18.649 0.055 7.067 1.00 86.44 270 THR A C 1
ATOM 2085 O O . THR A 1 270 ? -19.036 -1.007 7.549 1.00 86.44 270 THR A O 1
ATOM 2088 N N . LEU A 1 271 ? -19.006 1.231 7.596 1.00 81.06 271 LEU A N 1
ATOM 2089 C CA . LEU A 1 271 ? -19.841 1.338 8.799 1.00 81.06 271 LEU A CA 1
ATOM 2090 C C . LEU A 1 271 ? -21.252 0.772 8.581 1.00 81.06 271 LEU A C 1
ATOM 2092 O O . LEU A 1 271 ? -21.756 0.066 9.453 1.00 81.06 271 LEU A O 1
ATOM 2096 N N . LYS A 1 272 ? -21.857 1.010 7.408 1.00 81.19 272 LYS A N 1
ATOM 2097 C CA . LYS A 1 272 ? -23.147 0.403 7.033 1.00 81.19 272 LYS A CA 1
ATOM 2098 C C . LYS A 1 272 ? -23.058 -1.121 6.927 1.00 81.19 272 LYS A C 1
ATOM 2100 O O . LYS A 1 272 ? -23.960 -1.817 7.383 1.00 81.19 272 LYS A O 1
ATOM 2105 N N . ALA A 1 273 ? -21.979 -1.656 6.355 1.00 91.06 273 ALA A N 1
ATOM 2106 C CA . ALA A 1 273 ? -21.766 -3.101 6.288 1.00 91.06 273 ALA A CA 1
ATOM 2107 C C . ALA A 1 273 ? -21.614 -3.718 7.691 1.00 91.06 273 ALA A C 1
ATOM 2109 O O . ALA A 1 273 ? -22.226 -4.742 7.985 1.00 91.06 273 ALA A O 1
ATOM 2110 N N . LEU A 1 274 ? -20.865 -3.066 8.587 1.00 90.50 274 LEU A N 1
ATOM 2111 C CA . LEU A 1 274 ? -20.720 -3.499 9.982 1.00 90.50 274 LEU A CA 1
ATOM 2112 C C . LEU A 1 274 ? -22.053 -3.481 10.748 1.00 90.50 274 LEU A C 1
ATOM 2114 O O . LEU A 1 274 ? -22.309 -4.379 11.551 1.00 90.50 274 LEU A O 1
ATOM 2118 N N . GLU A 1 275 ? -22.919 -2.503 10.474 1.00 88.12 275 GLU A N 1
ATOM 2119 C CA . GLU A 1 275 ? -24.280 -2.450 11.020 1.00 88.12 275 GLU A CA 1
ATOM 2120 C C . GLU A 1 275 ? -25.129 -3.641 10.545 1.00 88.12 275 GLU A C 1
ATOM 2122 O O . GLU A 1 275 ? -25.751 -4.318 11.366 1.00 88.12 275 GLU A O 1
ATOM 2127 N N . ARG A 1 276 ? -25.092 -3.971 9.245 1.00 93.38 276 ARG A N 1
ATOM 2128 C CA . ARG A 1 276 ? -25.779 -5.154 8.686 1.00 93.38 276 ARG A CA 1
ATOM 2129 C C . ARG A 1 276 ? -25.237 -6.471 9.257 1.00 93.38 276 ARG A C 1
ATOM 2131 O O . ARG A 1 276 ? -26.005 -7.409 9.458 1.00 93.38 276 ARG A O 1
ATOM 2138 N N . LEU A 1 277 ? -23.946 -6.511 9.597 1.00 93.56 277 LEU A N 1
ATOM 2139 C CA . LEU A 1 277 ? -23.291 -7.615 10.313 1.00 93.56 277 LEU A CA 1
ATOM 2140 C C . LEU A 1 277 ? -23.578 -7.631 11.827 1.00 93.56 277 LEU A C 1
ATOM 2142 O O . LEU A 1 277 ? -23.043 -8.482 12.538 1.00 93.56 277 LEU A O 1
ATOM 2146 N N . LYS A 1 278 ? -24.432 -6.727 12.328 1.00 92.38 278 LYS A N 1
ATOM 2147 C CA . LYS A 1 278 ? -24.839 -6.615 13.740 1.00 92.38 278 LYS A CA 1
ATOM 2148 C C . LYS A 1 278 ? -23.675 -6.348 14.704 1.00 92.38 278 LYS A C 1
ATOM 2150 O O . LYS A 1 278 ? -23.740 -6.711 15.880 1.00 92.38 278 LYS A O 1
ATOM 2155 N N . VAL A 1 279 ? -22.614 -5.693 14.232 1.00 88.88 279 VAL A N 1
ATOM 2156 C CA . VAL A 1 279 ? -21.504 -5.253 15.087 1.00 88.88 279 VAL A CA 1
ATOM 2157 C C . VAL A 1 279 ? -21.947 -4.034 15.898 1.00 88.88 279 VAL A C 1
ATOM 2159 O O . VAL A 1 279 ? -22.575 -3.116 15.369 1.00 88.88 279 VAL A O 1
ATOM 2162 N N . SER A 1 280 ? -21.627 -4.014 17.197 1.00 85.31 280 SER A N 1
ATOM 2163 C CA . SER A 1 280 ? -22.044 -2.914 18.074 1.00 85.31 280 SER A CA 1
ATOM 2164 C C . SER A 1 280 ? -21.519 -1.563 17.558 1.00 85.31 280 SER A C 1
ATOM 2166 O O . SER A 1 280 ? -20.367 -1.493 17.124 1.00 85.31 280 SER A O 1
ATOM 2168 N N . PRO A 1 281 ? -22.281 -0.456 17.659 1.00 71.50 281 PRO A N 1
ATOM 2169 C CA . PRO A 1 281 ? -21.830 0.848 17.164 1.00 71.50 281 PRO A CA 1
ATOM 2170 C C . PRO A 1 281 ? -20.503 1.316 17.777 1.00 71.50 281 PRO A C 1
ATOM 2172 O O . PRO A 1 281 ? -19.714 1.993 17.120 1.00 71.50 281 PRO A O 1
ATOM 2175 N N . SER A 1 282 ? -20.254 0.949 19.039 1.00 68.19 282 SER A N 1
ATOM 2176 C CA . SER A 1 282 ? -18.996 1.238 19.733 1.00 68.19 282 SER A CA 1
ATOM 2177 C C . SER A 1 282 ? -17.823 0.486 19.096 1.00 68.19 282 SER A C 1
ATOM 2179 O O . SER A 1 282 ? -16.830 1.103 18.711 1.00 68.19 282 SER A O 1
ATOM 2181 N N . SER A 1 283 ? -17.973 -0.827 18.892 1.00 78.75 283 SER A N 1
ATOM 2182 C CA . SER A 1 283 ? -16.966 -1.660 18.226 1.00 78.75 283 SER A CA 1
ATOM 2183 C C . SER A 1 283 ? -16.754 -1.247 16.770 1.00 78.75 283 SER A C 1
ATOM 2185 O O . SER A 1 283 ? -15.613 -1.157 16.338 1.00 78.75 283 SER A O 1
ATOM 2187 N N . SER A 1 284 ? -17.817 -0.923 16.028 1.00 76.25 284 SER A N 1
ATOM 2188 C CA . SER A 1 284 ? -17.724 -0.505 14.625 1.00 76.25 284 SER A CA 1
ATOM 2189 C C . SER A 1 284 ? -16.910 0.776 14.457 1.00 76.25 284 SER A C 1
ATOM 2191 O O . SER A 1 284 ? -16.043 0.834 13.590 1.00 76.25 284 SER A O 1
ATOM 2193 N N . ARG A 1 285 ? -17.134 1.790 15.306 1.00 64.00 285 ARG A N 1
ATOM 2194 C CA . ARG A 1 285 ? -16.360 3.045 15.269 1.00 64.00 285 ARG A CA 1
ATOM 2195 C C . ARG A 1 285 ? -14.903 2.843 15.678 1.00 64.00 285 ARG A C 1
ATOM 2197 O O . ARG A 1 285 ? -14.016 3.414 15.049 1.00 64.00 285 ARG A O 1
ATOM 2204 N N . LEU A 1 286 ? -14.661 2.028 16.703 1.00 68.88 286 LEU A N 1
ATOM 2205 C CA . LEU A 1 286 ? -13.310 1.725 17.169 1.00 68.88 286 LEU A CA 1
ATOM 2206 C C . LEU A 1 286 ? -12.508 0.960 16.107 1.00 68.88 286 LEU A C 1
ATOM 2208 O O . LEU A 1 286 ? -11.402 1.370 15.760 1.00 68.88 286 LEU A O 1
ATOM 2212 N N . SER A 1 287 ? -13.085 -0.106 15.551 1.00 78.19 287 SER A N 1
ATOM 2213 C CA . SER A 1 287 ? -12.465 -0.899 14.487 1.00 78.19 287 SER A CA 1
ATOM 2214 C C . SER A 1 287 ? -12.281 -0.097 13.206 1.00 78.19 287 SER A C 1
ATOM 2216 O O . SER A 1 287 ? -11.262 -0.254 12.549 1.00 78.19 287 SER A O 1
ATOM 2218 N N . ALA A 1 288 ? -13.216 0.790 12.861 1.00 68.50 288 ALA A N 1
ATOM 2219 C CA . ALA A 1 288 ? -13.048 1.714 11.746 1.00 68.50 288 ALA A CA 1
ATOM 2220 C C . ALA A 1 288 ? -11.850 2.647 11.950 1.00 68.50 288 ALA A C 1
ATOM 2222 O O . ALA A 1 288 ? -11.015 2.757 11.061 1.00 68.50 288 ALA A O 1
ATOM 2223 N N . CYS A 1 289 ? -11.744 3.273 13.126 1.00 64.69 289 CYS A N 1
ATOM 2224 C CA . CYS A 1 289 ? -10.638 4.167 13.458 1.00 64.69 289 CYS A CA 1
ATOM 2225 C C . CYS A 1 289 ? -9.286 3.442 13.392 1.00 64.69 289 CYS A C 1
ATOM 2227 O O . CYS A 1 289 ? -8.341 3.948 12.787 1.00 64.69 289 CYS A O 1
ATOM 2229 N N . ILE A 1 290 ? -9.202 2.237 13.965 1.00 72.56 290 ILE A N 1
ATOM 2230 C CA . ILE A 1 290 ? -7.972 1.440 13.930 1.00 72.56 290 ILE A CA 1
ATOM 2231 C C . ILE A 1 290 ? -7.684 0.939 12.514 1.00 72.56 290 ILE A C 1
ATOM 2233 O O . ILE A 1 290 ? -6.554 1.031 12.050 1.00 72.56 290 ILE A O 1
ATOM 2237 N N . GLY A 1 291 ? -8.699 0.461 11.800 1.00 74.06 291 GLY A N 1
ATOM 2238 C CA . GLY A 1 291 ? -8.560 -0.073 10.450 1.00 74.06 291 GLY A CA 1
ATOM 2239 C C . GLY A 1 291 ? -8.059 0.964 9.448 1.00 74.06 291 GLY A C 1
ATOM 2240 O O . GLY A 1 291 ? -7.156 0.670 8.675 1.00 74.06 291 GLY A O 1
ATOM 2241 N N . THR A 1 292 ? -8.587 2.191 9.486 1.00 66.38 292 THR A N 1
ATOM 2242 C CA . THR A 1 292 ? -8.179 3.246 8.544 1.00 66.38 292 THR A CA 1
ATOM 2243 C C . THR A 1 292 ? -6.808 3.839 8.845 1.00 66.38 292 THR A C 1
ATOM 2245 O O . THR A 1 292 ? -6.210 4.394 7.932 1.00 66.38 292 THR A O 1
ATOM 2248 N N . ASN A 1 293 ? -6.330 3.755 10.095 1.00 64.75 293 ASN A N 1
ATOM 2249 C CA . ASN A 1 293 ? -5.119 4.457 10.538 1.00 64.75 293 ASN A CA 1
ATOM 2250 C C . ASN A 1 293 ? -3.952 3.543 10.953 1.00 64.75 293 ASN A C 1
ATOM 2252 O O . ASN A 1 293 ? -2.823 4.005 11.040 1.00 64.75 293 ASN A O 1
ATOM 2256 N N . PHE A 1 294 ? -4.199 2.268 11.248 1.00 69.44 294 PHE A N 1
ATOM 2257 C CA . PHE A 1 294 ? -3.187 1.377 11.829 1.00 69.44 294 PHE A CA 1
ATOM 2258 C C . PHE A 1 294 ? -3.143 -0.018 11.188 1.00 69.44 294 PHE A C 1
ATOM 2260 O O . PHE A 1 294 ? -2.256 -0.797 11.524 1.00 69.44 294 PHE A O 1
ATOM 2267 N N . ASN A 1 295 ? -4.065 -0.361 10.278 1.00 80.12 295 ASN A N 1
ATOM 2268 C CA . ASN A 1 295 ? -4.088 -1.664 9.600 1.00 80.12 295 ASN A CA 1
ATOM 2269 C C . ASN A 1 295 ? -3.839 -1.520 8.088 1.00 80.12 295 ASN A C 1
ATOM 2271 O O . ASN A 1 295 ? -4.744 -1.714 7.279 1.00 80.12 295 ASN A O 1
ATOM 2275 N N . ASN A 1 296 ? -2.597 -1.192 7.720 1.00 81.44 296 ASN A N 1
ATOM 2276 C CA . ASN A 1 296 ? -2.143 -1.009 6.332 1.00 81.44 296 ASN A CA 1
ATOM 2277 C C . ASN A 1 296 ? -1.419 -2.245 5.766 1.00 81.44 296 ASN A C 1
ATOM 2279 O O . ASN A 1 296 ? -0.415 -2.136 5.066 1.00 81.44 296 ASN A O 1
ATOM 2283 N N . ASP A 1 297 ? -1.898 -3.440 6.074 1.00 89.75 297 ASP A N 1
ATOM 2284 C CA . ASP A 1 297 ? -1.276 -4.698 5.644 1.00 89.75 297 ASP A CA 1
ATOM 2285 C C . ASP A 1 297 ? -1.166 -4.854 4.115 1.00 89.75 297 ASP A C 1
ATOM 2287 O O . ASP A 1 297 ? -0.144 -5.330 3.625 1.00 89.75 297 ASP A O 1
ATOM 2291 N N . GLY A 1 298 ? -2.162 -4.405 3.347 1.00 88.56 298 GLY A N 1
ATOM 2292 C CA . GLY A 1 298 ? -2.096 -4.413 1.881 1.00 88.56 298 GLY A CA 1
ATOM 2293 C C . GLY A 1 298 ? -0.987 -3.515 1.315 1.00 88.56 298 GLY A C 1
ATOM 2294 O O . GLY A 1 298 ? -0.270 -3.924 0.402 1.00 88.56 298 GLY A O 1
ATOM 2295 N N . ILE A 1 299 ? -0.817 -2.315 1.881 1.00 83.38 299 ILE A N 1
ATOM 2296 C CA . ILE A 1 299 ? 0.248 -1.379 1.487 1.00 83.38 299 ILE A CA 1
ATOM 2297 C C . ILE A 1 299 ? 1.611 -1.973 1.854 1.00 83.38 299 ILE A C 1
ATOM 2299 O O . ILE A 1 299 ? 2.509 -2.011 1.019 1.00 83.38 299 ILE A O 1
ATOM 2303 N N . LEU A 1 300 ? 1.735 -2.510 3.066 1.00 86.94 300 LEU A N 1
ATOM 2304 C CA . LEU A 1 300 ? 2.957 -3.138 3.550 1.00 86.94 300 LEU A CA 1
ATOM 2305 C C . LEU A 1 300 ? 3.388 -4.332 2.684 1.00 86.94 300 LEU A C 1
ATOM 2307 O O . LEU A 1 300 ? 4.558 -4.456 2.330 1.00 86.94 300 LEU A O 1
ATOM 2311 N N . LEU A 1 301 ? 2.444 -5.197 2.301 1.00 92.94 301 LEU A N 1
ATOM 2312 C CA . LEU A 1 301 ? 2.717 -6.314 1.396 1.00 92.94 301 LEU A CA 1
ATOM 2313 C C . LEU A 1 301 ? 3.253 -5.805 0.054 1.00 92.94 301 LEU A C 1
ATOM 2315 O O . LEU A 1 301 ? 4.280 -6.284 -0.425 1.00 92.94 301 LEU A O 1
ATOM 2319 N N . TYR A 1 302 ? 2.573 -4.818 -0.529 1.00 89.94 302 TYR A N 1
ATOM 2320 C CA . TYR A 1 302 ? 2.976 -4.176 -1.779 1.00 89.94 302 TYR A CA 1
ATOM 2321 C C . TYR A 1 302 ? 4.385 -3.567 -1.691 1.00 89.94 302 TYR A C 1
ATOM 2323 O O . TYR A 1 302 ? 5.189 -3.769 -2.605 1.00 89.94 302 TYR A O 1
ATOM 2331 N N . GLU A 1 303 ? 4.705 -2.881 -0.591 1.00 85.75 303 GLU A N 1
ATOM 2332 C CA . GLU A 1 303 ? 6.003 -2.240 -0.363 1.00 85.75 303 GLU A CA 1
ATOM 2333 C C . GLU A 1 303 ? 7.149 -3.245 -0.291 1.00 85.75 303 GLU A C 1
ATOM 2335 O O . GLU A 1 303 ? 8.165 -3.087 -0.969 1.00 85.75 303 GLU A O 1
ATOM 2340 N N . VAL A 1 304 ? 6.977 -4.308 0.499 1.00 90.06 304 VAL A N 1
ATOM 2341 C CA . VAL A 1 304 ? 8.007 -5.339 0.664 1.00 90.06 304 VAL A CA 1
ATOM 2342 C C . VAL A 1 304 ? 8.252 -6.070 -0.655 1.00 90.06 304 VAL A C 1
ATOM 2344 O O . VAL A 1 304 ? 9.406 -6.277 -1.038 1.00 90.06 304 VAL A O 1
ATOM 2347 N N . VAL A 1 305 ? 7.188 -6.411 -1.394 1.00 94.12 305 VAL A N 1
ATOM 2348 C CA . VAL A 1 305 ? 7.333 -7.016 -2.728 1.00 94.12 305 VAL A CA 1
ATOM 2349 C C . VAL A 1 305 ? 8.007 -6.038 -3.695 1.00 94.12 305 VAL A C 1
ATOM 2351 O O . VAL A 1 305 ? 8.846 -6.469 -4.482 1.00 94.12 305 VAL A O 1
ATOM 2354 N N . ALA A 1 306 ? 7.707 -4.735 -3.637 1.00 89.44 306 ALA A N 1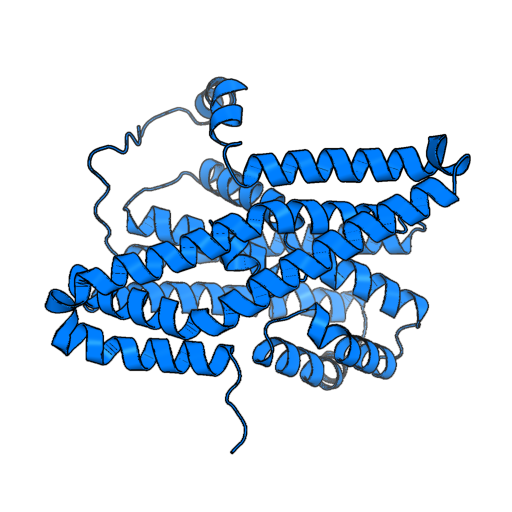
ATOM 2355 C CA . ALA A 1 306 ? 8.326 -3.727 -4.505 1.00 89.44 306 ALA A CA 1
ATOM 2356 C C . ALA A 1 306 ? 9.828 -3.580 -4.244 1.00 89.44 306 ALA A C 1
ATOM 2358 O O . ALA A 1 306 ? 10.625 -3.581 -5.185 1.00 89.44 306 ALA A O 1
ATOM 2359 N N . ALA A 1 307 ? 10.220 -3.493 -2.971 1.00 85.62 307 ALA A N 1
ATOM 2360 C CA . ALA A 1 307 ? 11.618 -3.381 -2.577 1.00 85.62 307 ALA A CA 1
ATOM 2361 C C . ALA A 1 307 ? 12.417 -4.601 -3.059 1.00 85.62 307 ALA A C 1
ATOM 2363 O O . ALA A 1 307 ? 13.453 -4.455 -3.711 1.00 85.62 307 ALA A O 1
ATOM 2364 N N . LEU A 1 308 ? 11.902 -5.812 -2.819 1.00 89.38 308 LEU A N 1
ATOM 2365 C CA . LEU A 1 308 ? 12.555 -7.041 -3.269 1.00 89.38 308 LEU A CA 1
ATOM 2366 C C . LEU A 1 308 ? 12.532 -7.201 -4.791 1.00 89.38 308 LEU A C 1
ATOM 2368 O O . LEU A 1 308 ? 13.520 -7.667 -5.356 1.00 89.38 308 LEU A O 1
ATOM 2372 N N . PHE A 1 309 ? 11.460 -6.781 -5.465 1.00 91.75 309 PHE A N 1
ATOM 2373 C CA . PHE A 1 309 ? 11.387 -6.736 -6.925 1.00 91.75 309 PHE A CA 1
ATOM 2374 C C . PHE A 1 309 ? 12.505 -5.872 -7.509 1.00 91.75 309 PHE A C 1
ATOM 2376 O O . PHE A 1 309 ? 13.208 -6.323 -8.410 1.00 91.75 309 PHE A O 1
ATOM 2383 N N . LEU A 1 310 ? 12.709 -4.664 -6.979 1.00 85.38 310 LEU A N 1
ATOM 2384 C CA . LEU A 1 310 ? 13.714 -3.738 -7.498 1.00 85.38 310 LEU A CA 1
ATOM 2385 C C . LEU A 1 310 ? 15.138 -4.266 -7.271 1.00 85.38 310 LEU A C 1
ATOM 2387 O O . LEU A 1 310 ? 15.965 -4.239 -8.179 1.00 85.38 310 LEU A O 1
ATOM 2391 N N . ILE A 1 311 ? 15.403 -4.807 -6.082 1.00 82.81 311 ILE A N 1
ATOM 2392 C CA . ILE A 1 311 ? 16.681 -5.441 -5.728 1.00 82.81 311 ILE A CA 1
ATOM 2393 C C . ILE A 1 311 ? 16.986 -6.612 -6.672 1.00 82.81 311 ILE A C 1
ATOM 2395 O O . ILE A 1 311 ? 18.081 -6.694 -7.230 1.00 82.81 311 ILE A O 1
ATOM 2399 N N . GLN A 1 312 ? 15.997 -7.475 -6.913 1.00 88.31 312 GLN A N 1
ATOM 2400 C CA . GLN A 1 312 ? 16.106 -8.578 -7.867 1.00 88.31 312 GLN A CA 1
ATOM 2401 C C . GLN A 1 312 ? 16.300 -8.084 -9.307 1.00 88.31 312 GLN A C 1
ATOM 2403 O O . GLN A 1 312 ? 17.072 -8.691 -10.046 1.00 88.31 312 GLN A O 1
ATOM 2408 N N . ALA A 1 313 ? 15.642 -6.989 -9.699 1.00 86.69 313 ALA A N 1
ATOM 2409 C CA . ALA A 1 313 ? 15.755 -6.418 -11.039 1.00 86.69 313 ALA A CA 1
ATOM 2410 C C . ALA A 1 313 ? 17.154 -5.851 -11.327 1.00 86.69 313 ALA A C 1
ATOM 2412 O O . ALA A 1 313 ? 17.628 -5.908 -12.460 1.00 86.69 313 ALA A O 1
ATOM 2413 N N . TYR A 1 314 ? 17.855 -5.372 -10.297 1.00 81.94 314 TYR A N 1
ATOM 2414 C CA . TYR A 1 314 ? 19.276 -5.013 -10.370 1.00 81.94 314 TYR A CA 1
ATOM 2415 C C . TYR A 1 314 ? 20.230 -6.217 -10.276 1.00 81.94 314 TYR A C 1
ATOM 2417 O O . TYR A 1 314 ? 21.447 -6.041 -10.251 1.00 81.94 314 TYR A O 1
ATOM 2425 N N . GLY A 1 315 ? 19.705 -7.443 -10.192 1.00 80.69 315 GLY A N 1
ATOM 2426 C CA . GLY A 1 315 ? 20.508 -8.658 -10.051 1.00 80.69 315 GLY A CA 1
ATOM 2427 C C . GLY A 1 315 ? 21.149 -8.831 -8.670 1.00 80.69 315 GLY A C 1
ATOM 2428 O O . GLY A 1 315 ? 22.047 -9.657 -8.516 1.00 80.69 315 GLY A O 1
ATOM 2429 N N . ILE A 1 316 ? 20.705 -8.078 -7.659 1.00 79.00 316 ILE A N 1
ATOM 2430 C CA . ILE A 1 316 ? 21.242 -8.164 -6.299 1.00 79.00 316 ILE A CA 1
ATOM 2431 C C . ILE A 1 316 ? 20.572 -9.331 -5.569 1.00 79.00 316 ILE A C 1
ATOM 2433 O O . ILE A 1 316 ? 19.346 -9.438 -5.502 1.00 79.00 316 ILE A O 1
ATOM 2437 N N . THR A 1 317 ? 21.383 -10.198 -4.966 1.00 78.25 317 THR A N 1
ATOM 2438 C CA . T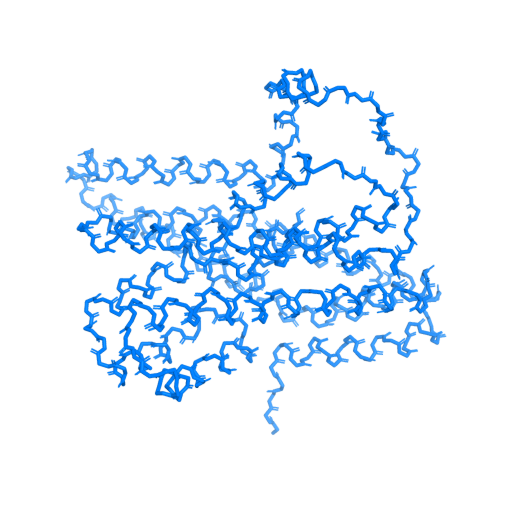HR A 1 317 ? 20.904 -11.249 -4.066 1.00 78.25 317 THR A CA 1
ATOM 2439 C C . THR A 1 317 ? 21.024 -10.794 -2.615 1.00 78.25 317 THR A C 1
ATOM 2441 O O . THR A 1 317 ? 22.080 -10.339 -2.174 1.00 78.25 317 THR A O 1
ATOM 2444 N N . LEU A 1 318 ? 19.928 -10.911 -1.862 1.00 76.75 318 LEU A N 1
ATOM 2445 C CA . LEU A 1 318 ? 19.899 -10.640 -0.426 1.00 76.75 318 LEU A CA 1
ATOM 2446 C C . LEU A 1 318 ? 19.746 -11.929 0.371 1.00 76.75 318 LEU A C 1
ATOM 2448 O O . LEU A 1 318 ? 18.899 -12.769 0.056 1.00 76.75 318 LEU A O 1
ATOM 2452 N N . SER A 1 319 ? 20.514 -12.032 1.454 1.00 81.19 319 SER A N 1
ATOM 2453 C CA . SER A 1 319 ? 20.308 -13.053 2.478 1.00 81.19 319 SER A CA 1
ATOM 2454 C C . SER A 1 319 ? 18.958 -12.848 3.177 1.00 81.19 319 SER A C 1
ATOM 2456 O O . SER A 1 319 ? 18.463 -11.724 3.273 1.00 81.19 319 SER A O 1
ATOM 2458 N N . LEU A 1 320 ? 18.360 -13.926 3.697 1.00 81.62 320 LEU A N 1
ATOM 2459 C CA . LEU A 1 320 ? 17.081 -13.844 4.417 1.00 81.62 320 LEU A CA 1
ATOM 2460 C C . LEU A 1 320 ? 17.083 -12.792 5.547 1.00 81.62 320 LEU A C 1
ATOM 2462 O O . LEU A 1 320 ? 16.134 -12.011 5.597 1.00 81.62 320 LEU A O 1
ATOM 2466 N N . PRO A 1 321 ? 18.126 -12.671 6.399 1.00 78.19 321 PRO A N 1
ATOM 2467 C CA . PRO A 1 321 ? 18.176 -11.619 7.418 1.00 78.19 321 PRO A CA 1
ATOM 2468 C C . PRO A 1 321 ? 18.108 -10.196 6.845 1.00 78.19 321 PRO A C 1
ATOM 2470 O O . PRO A 1 321 ? 17.405 -9.347 7.389 1.00 78.19 321 PRO A O 1
ATOM 2473 N N . ALA A 1 322 ? 18.783 -9.934 5.721 1.00 73.12 322 ALA A N 1
ATOM 2474 C CA . ALA A 1 322 ? 18.731 -8.627 5.068 1.00 73.12 322 ALA A CA 1
ATOM 2475 C C . ALA A 1 322 ? 17.333 -8.329 4.499 1.00 73.12 322 ALA A C 1
ATOM 2477 O O . ALA A 1 322 ? 16.862 -7.198 4.583 1.00 73.12 322 ALA A O 1
ATOM 2478 N N . GLN A 1 323 ? 16.634 -9.343 3.979 1.00 79.38 323 GLN A N 1
ATOM 2479 C CA . GLN A 1 323 ? 15.248 -9.184 3.527 1.00 79.38 323 GLN A CA 1
ATOM 2480 C C . GLN A 1 323 ? 14.292 -8.878 4.690 1.00 79.38 323 GLN A C 1
ATOM 2482 O O . GLN A 1 323 ? 13.416 -8.025 4.550 1.00 79.38 323 GLN A O 1
ATOM 2487 N N . PHE A 1 324 ? 14.480 -9.515 5.852 1.00 80.12 324 PHE A N 1
ATOM 2488 C CA . PHE A 1 324 ? 13.723 -9.181 7.064 1.00 80.12 324 PHE A CA 1
ATOM 2489 C C . PHE A 1 324 ? 13.972 -7.743 7.523 1.00 80.12 324 PHE A C 1
ATOM 2491 O O . PHE A 1 324 ? 13.025 -7.071 7.923 1.00 80.12 324 PHE A O 1
ATOM 2498 N N . LEU A 1 325 ? 15.212 -7.251 7.432 1.00 74.88 325 LEU A N 1
ATOM 2499 C CA . LEU A 1 325 ? 15.532 -5.859 7.757 1.00 74.88 325 LEU A CA 1
ATOM 2500 C C . LEU A 1 325 ? 14.816 -4.878 6.817 1.00 74.88 325 LEU A C 1
ATOM 2502 O O . LEU A 1 325 ? 14.210 -3.920 7.293 1.00 74.88 325 LEU A O 1
ATOM 2506 N N . VAL A 1 326 ? 14.832 -5.138 5.505 1.00 76.38 326 VAL A N 1
ATOM 2507 C CA . VAL A 1 326 ? 14.080 -4.337 4.520 1.00 76.38 326 VAL A CA 1
ATOM 2508 C C . VAL A 1 326 ? 12.594 -4.322 4.872 1.00 76.38 326 VAL A C 1
ATOM 2510 O O . VAL A 1 326 ? 11.995 -3.253 4.955 1.00 76.38 326 VAL A O 1
ATOM 2513 N N . ALA A 1 327 ? 12.015 -5.489 5.158 1.00 82.31 327 ALA A N 1
ATOM 2514 C CA . ALA A 1 327 ? 10.610 -5.576 5.525 1.00 82.31 327 ALA A CA 1
ATOM 2515 C C . ALA A 1 327 ? 10.286 -4.840 6.831 1.00 82.31 327 ALA A C 1
ATOM 2517 O O . ALA A 1 327 ? 9.262 -4.169 6.916 1.00 82.31 327 ALA A O 1
ATOM 2518 N N . PHE A 1 328 ? 11.160 -4.916 7.836 1.00 76.06 328 PHE A N 1
ATOM 2519 C CA . PHE A 1 328 ? 11.002 -4.182 9.090 1.00 76.06 328 PHE A CA 1
ATOM 2520 C C . PHE A 1 328 ? 10.986 -2.664 8.867 1.00 76.06 328 PHE A C 1
ATOM 2522 O O . PHE A 1 328 ? 10.140 -1.969 9.428 1.00 76.06 328 PHE A O 1
ATOM 2529 N N . ILE A 1 329 ? 11.870 -2.151 8.009 1.00 70.12 329 ILE A N 1
ATOM 2530 C CA . ILE A 1 329 ? 11.892 -0.728 7.646 1.00 70.12 329 ILE A CA 1
ATOM 2531 C C . ILE A 1 329 ? 10.584 -0.333 6.946 1.00 70.12 329 ILE A C 1
ATOM 2533 O O . ILE A 1 329 ? 9.997 0.688 7.306 1.00 70.12 329 ILE A O 1
ATOM 2537 N N . SER A 1 330 ? 10.075 -1.164 6.028 1.00 74.00 330 SER A N 1
ATOM 2538 C CA . SER A 1 330 ? 8.762 -0.950 5.397 1.00 74.00 330 SER A CA 1
ATOM 2539 C C . SER A 1 330 ? 7.619 -0.927 6.419 1.00 74.00 330 SER A C 1
ATOM 2541 O O . SER A 1 330 ? 6.766 -0.051 6.356 1.00 74.00 330 SER A O 1
ATOM 2543 N N . VAL A 1 331 ? 7.616 -1.814 7.426 1.00 74.75 331 VAL A N 1
ATOM 2544 C CA . VAL A 1 331 ? 6.608 -1.786 8.511 1.00 74.75 331 VAL A CA 1
ATOM 2545 C C . VAL A 1 331 ? 6.608 -0.435 9.222 1.00 74.75 331 VAL A C 1
ATOM 2547 O O . VAL A 1 331 ? 5.548 0.161 9.419 1.00 74.75 331 VAL A O 1
ATOM 2550 N N . VAL A 1 332 ? 7.792 0.050 9.605 1.00 66.25 332 VAL A N 1
ATOM 2551 C CA . VAL A 1 332 ? 7.937 1.334 10.302 1.00 66.25 332 VAL A CA 1
ATOM 2552 C C . VAL A 1 332 ? 7.451 2.486 9.421 1.00 66.25 332 VAL A C 1
ATOM 2554 O O . VAL A 1 332 ? 6.746 3.365 9.920 1.00 66.25 332 VAL A O 1
ATOM 2557 N N . ALA A 1 333 ? 7.763 2.461 8.123 1.00 63.88 333 ALA A N 1
ATOM 2558 C CA . ALA A 1 333 ? 7.304 3.474 7.178 1.00 63.88 333 ALA A CA 1
ATOM 2559 C C . ALA A 1 333 ? 5.771 3.463 7.007 1.00 63.88 333 ALA A C 1
ATOM 2561 O O . ALA A 1 333 ? 5.111 4.503 7.080 1.00 63.88 333 ALA A O 1
ATOM 2562 N N . CYS A 1 334 ? 5.189 2.271 6.881 1.00 63.62 334 CYS A N 1
ATOM 2563 C CA . CYS A 1 334 ? 3.776 2.070 6.579 1.00 63.62 334 CYS A CA 1
ATOM 2564 C C . CYS A 1 334 ? 2.829 2.509 7.714 1.00 63.62 334 CYS A C 1
ATOM 2566 O O . CYS A 1 334 ? 1.704 2.946 7.447 1.00 63.62 334 CYS A O 1
ATOM 2568 N N . ILE A 1 335 ? 3.275 2.467 8.978 1.00 60.16 335 ILE A N 1
ATOM 2569 C CA . ILE A 1 335 ? 2.515 3.009 10.127 1.00 60.16 335 ILE A CA 1
ATOM 2570 C C . ILE A 1 335 ? 2.265 4.523 9.961 1.00 60.16 335 ILE A C 1
ATOM 2572 O O . ILE A 1 335 ? 1.286 5.049 10.487 1.00 60.16 335 ILE A O 1
ATOM 2576 N N . GLY A 1 336 ? 3.107 5.224 9.194 1.00 49.72 336 GLY A N 1
ATOM 2577 C CA . GLY A 1 336 ? 3.028 6.668 9.007 1.00 49.72 336 GLY A CA 1
ATOM 2578 C C . GLY A 1 336 ? 2.029 7.182 7.966 1.00 49.72 336 GLY A C 1
ATOM 2579 O O . GLY A 1 336 ? 1.685 8.363 7.999 1.00 49.72 336 GLY A O 1
ATOM 2580 N N . VAL A 1 337 ? 1.565 6.330 7.043 1.00 50.25 337 VAL A N 1
ATOM 2581 C CA . VAL A 1 337 ? 0.892 6.756 5.790 1.00 50.25 337 VAL A CA 1
ATOM 2582 C C . VAL A 1 337 ? -0.577 6.312 5.711 1.00 50.25 337 VAL A C 1
ATOM 2584 O O . VAL A 1 337 ? -1.188 6.256 4.644 1.00 50.25 337 VAL A O 1
ATOM 2587 N N . ALA A 1 338 ? -1.167 5.932 6.839 1.00 48.81 338 ALA A N 1
ATOM 2588 C CA . ALA A 1 338 ? -2.462 5.272 6.856 1.00 48.81 338 ALA A CA 1
ATOM 2589 C C . ALA A 1 338 ? -3.638 6.154 6.416 1.00 48.81 338 ALA A C 1
ATOM 2591 O O . ALA A 1 338 ? -3.774 7.302 6.829 1.00 48.81 338 ALA A O 1
ATOM 2592 N N . GLY A 1 339 ? -4.516 5.587 5.581 1.00 42.94 339 GLY A N 1
ATOM 2593 C CA . GLY A 1 339 ? -5.774 6.220 5.167 1.00 42.94 339 GLY A CA 1
ATOM 2594 C C . GLY A 1 339 ? -5.668 7.215 4.005 1.00 42.94 339 GLY A C 1
ATOM 2595 O O . GLY A 1 339 ? -6.683 7.799 3.620 1.00 42.94 339 GLY A O 1
ATOM 2596 N N . ILE A 1 340 ? -4.481 7.381 3.422 1.00 47.19 340 ILE A N 1
ATOM 2597 C CA . ILE A 1 340 ? -4.192 8.357 2.366 1.00 47.19 340 ILE A CA 1
ATOM 2598 C C . ILE A 1 340 ? -4.363 7.711 0.979 1.00 47.19 340 ILE A C 1
ATOM 2600 O O . ILE A 1 340 ? -3.827 6.621 0.761 1.00 47.19 340 ILE A O 1
ATOM 2604 N N . PRO A 1 341 ? -5.075 8.343 0.022 1.00 41.66 341 PRO A N 1
ATOM 2605 C CA . PRO A 1 341 ? -5.020 7.918 -1.375 1.00 41.66 341 PRO A CA 1
ATOM 2606 C C . PRO A 1 341 ? -3.563 7.848 -1.848 1.00 41.66 341 PRO A C 1
ATOM 2608 O O . PRO A 1 341 ? -2.786 8.761 -1.591 1.00 41.66 341 PRO A O 1
ATOM 2611 N N . GLU A 1 342 ? -3.188 6.752 -2.510 1.00 50.66 342 GLU A N 1
ATOM 2612 C CA . GLU A 1 342 ? -1.831 6.553 -3.057 1.00 50.66 342 GLU A CA 1
ATOM 2613 C C . GLU A 1 342 ? -0.698 6.491 -2.014 1.00 50.66 342 GLU A C 1
ATOM 2615 O O . GLU A 1 342 ? 0.480 6.605 -2.360 1.00 50.66 342 GLU A O 1
ATOM 2620 N N . ALA A 1 343 ? -1.035 6.199 -0.751 1.00 47.59 343 ALA A N 1
ATOM 2621 C CA . ALA A 1 343 ? -0.088 5.992 0.349 1.00 47.59 343 ALA A CA 1
ATOM 2622 C C . ALA A 1 343 ? 1.104 5.080 -0.001 1.00 47.59 343 ALA A C 1
ATOM 2624 O O . ALA A 1 343 ? 2.222 5.328 0.440 1.00 47.59 343 ALA A O 1
ATOM 2625 N N . GLY A 1 344 ? 0.887 4.046 -0.819 1.00 51.81 344 GLY A N 1
ATOM 2626 C CA . GLY A 1 344 ? 1.945 3.112 -1.212 1.00 51.81 344 GLY A CA 1
ATOM 2627 C C . GLY A 1 344 ? 3.040 3.732 -2.084 1.00 51.81 344 GLY A C 1
ATOM 2628 O O . GLY A 1 344 ? 4.196 3.350 -1.951 1.00 51.81 344 GLY A O 1
ATOM 2629 N N . ILE A 1 345 ? 2.722 4.700 -2.953 1.00 52.72 345 ILE A N 1
ATOM 2630 C CA . ILE A 1 345 ? 3.750 5.407 -3.739 1.00 52.72 345 ILE A CA 1
ATOM 2631 C C . ILE A 1 345 ? 4.564 6.290 -2.796 1.00 52.72 345 ILE A C 1
ATOM 2633 O O . ILE A 1 345 ? 5.788 6.239 -2.790 1.00 52.72 345 ILE A O 1
ATOM 2637 N N . ILE A 1 346 ? 3.865 7.039 -1.950 1.00 49.19 346 ILE A N 1
ATOM 2638 C CA . ILE A 1 346 ? 4.432 7.963 -0.969 1.00 49.19 346 ILE A CA 1
ATOM 2639 C C . ILE A 1 346 ? 5.423 7.259 -0.031 1.00 49.19 346 ILE A C 1
ATOM 2641 O O . ILE A 1 346 ? 6.544 7.725 0.145 1.00 49.19 346 ILE A O 1
ATOM 2645 N N . SER A 1 347 ? 5.016 6.130 0.542 1.00 52.25 347 SER A N 1
ATOM 2646 C CA . SER A 1 347 ? 5.823 5.357 1.489 1.00 52.25 347 SER A CA 1
ATOM 2647 C C . SER A 1 347 ? 7.039 4.688 0.836 1.00 52.25 347 SER A C 1
ATOM 2649 O O . SER A 1 347 ? 8.096 4.581 1.452 1.00 52.25 347 SER A O 1
ATOM 2651 N N . LEU A 1 348 ? 6.922 4.284 -0.437 1.00 53.22 348 LEU A N 1
ATOM 2652 C CA . LEU A 1 348 ? 8.025 3.684 -1.195 1.00 53.22 348 LEU A CA 1
ATOM 2653 C C . LEU A 1 348 ? 9.127 4.664 -1.608 1.00 53.22 348 LEU A C 1
ATOM 2655 O O . LEU A 1 348 ? 10.209 4.202 -1.975 1.00 53.22 348 LEU A O 1
ATOM 2659 N N . THR A 1 349 ? 8.849 5.973 -1.648 1.00 45.69 349 THR A N 1
ATOM 2660 C CA . THR A 1 349 ? 9.765 6.948 -2.264 1.00 45.69 349 THR A CA 1
ATOM 2661 C C . THR A 1 349 ? 10.776 7.532 -1.287 1.00 45.69 349 THR A C 1
ATOM 2663 O O . THR A 1 349 ? 11.953 7.643 -1.702 1.00 45.69 349 THR A O 1
#